Protein AF-A0A7C6P6G4-F1 (afdb_monomer_lite)

Secondary structure (DSSP, 8-state):
--HHHHIIIIIHHHHHHHHHHHGGGGTS-SSGGGTT-B-HHHHHHHHHHHHHHHHHHHHHHHHTT-TT--SHHHHHHHHHHH-GGGGGPPEEESS-TT-EE-TTTT-B--BTTB---B--HHHHHHHHHHHHTTSBP-SGGGTT-BGGGG-BHHHHHHHHHHHHHHHHHHHHHHHHHSTT---S--S--GGGS-SSEE-TT---------------

pLDDT: mean 89.69, std 15.74, range [29.52, 98.94]

Radius of gyration: 18.54 Å; chains: 1; bounding box: 42×35×65 Å

Structure (mmCIF, N/CA/C/O backbone):
data_AF-A0A7C6P6G4-F1
#
_entry.id   AF-A0A7C6P6G4-F1
#
loop_
_atom_site.group_PDB
_atom_site.id
_atom_site.type_symbol
_atom_site.label_atom_id
_atom_site.label_alt_id
_atom_site.label_comp_id
_atom_site.label_asym_id
_atom_site.label_entity_id
_atom_site.label_seq_id
_atom_site.pdbx_PDB_ins_code
_atom_site.Cartn_x
_atom_site.Cartn_y
_atom_site.Cartn_z
_atom_site.occupancy
_atom_site.B_iso_or_equiv
_atom_site.auth_seq_id
_atom_site.auth_comp_id
_atom_site.auth_asym_id
_atom_site.auth_atom_id
_atom_site.pdbx_PDB_model_num
ATOM 1 N N . MET A 1 1 ? -17.742 5.571 10.091 1.00 85.06 1 MET A N 1
ATOM 2 C CA . MET A 1 1 ? -18.019 4.403 9.219 1.00 85.06 1 MET A CA 1
ATOM 3 C C . MET A 1 1 ? -18.521 3.249 10.086 1.00 85.06 1 MET A C 1
ATOM 5 O O . MET A 1 1 ? -18.209 3.266 11.267 1.00 85.06 1 MET A O 1
ATOM 9 N N . ASN A 1 2 ? -19.310 2.303 9.566 1.00 86.62 2 ASN A N 1
ATOM 10 C CA . ASN A 1 2 ? -19.614 1.039 10.262 1.00 86.62 2 ASN A CA 1
ATOM 11 C C . ASN A 1 2 ? -18.951 -0.135 9.518 1.00 86.62 2 ASN A C 1
ATOM 13 O O . ASN A 1 2 ? -18.526 0.042 8.377 1.00 86.62 2 ASN A O 1
ATOM 17 N N . ILE A 1 3 ? -18.866 -1.305 10.154 1.00 88.12 3 ILE A N 1
ATOM 18 C CA . ILE A 1 3 ? -18.128 -2.465 9.624 1.00 88.12 3 ILE A CA 1
ATOM 19 C C . ILE A 1 3 ? -18.655 -2.911 8.255 1.00 88.12 3 ILE A C 1
ATOM 21 O O . ILE A 1 3 ? -17.871 -3.006 7.321 1.00 88.12 3 ILE A O 1
ATOM 25 N N . ASN A 1 4 ? -19.968 -3.086 8.092 1.00 87.44 4 ASN A N 1
ATOM 26 C CA . ASN A 1 4 ? -20.541 -3.546 6.819 1.00 87.44 4 ASN A CA 1
ATOM 27 C C . ASN A 1 4 ? -20.206 -2.600 5.654 1.00 87.44 4 ASN A C 1
ATOM 29 O O . ASN A 1 4 ? -19.902 -3.048 4.554 1.00 87.44 4 ASN A O 1
ATOM 33 N N . VAL A 1 5 ? -20.241 -1.283 5.895 1.00 89.50 5 VAL A N 1
ATOM 34 C CA . VAL A 1 5 ? -19.866 -0.278 4.888 1.00 89.50 5 VAL A CA 1
ATOM 35 C C . VAL A 1 5 ? -18.380 -0.377 4.550 1.00 89.50 5 VAL A C 1
ATOM 37 O O . VAL A 1 5 ? -18.029 -0.303 3.377 1.00 89.50 5 VAL A O 1
ATOM 40 N N . PHE A 1 6 ? -17.520 -0.572 5.552 1.00 92.25 6 PHE A N 1
ATOM 41 C CA . PHE A 1 6 ? -16.087 -0.761 5.333 1.00 92.25 6 PHE A CA 1
ATOM 42 C C . PHE A 1 6 ? -15.802 -2.008 4.484 1.00 92.25 6 PHE A C 1
ATOM 44 O O . PHE A 1 6 ? -15.074 -1.927 3.497 1.00 92.25 6 PHE A O 1
ATOM 51 N N . GLU A 1 7 ? -16.416 -3.142 4.827 1.00 90.19 7 GLU A N 1
ATOM 52 C CA . GLU A 1 7 ? -16.262 -4.391 4.077 1.00 90.19 7 GLU A CA 1
ATOM 53 C C . GLU A 1 7 ? -16.729 -4.236 2.621 1.00 90.19 7 GLU A C 1
ATOM 55 O O . GLU A 1 7 ? -16.029 -4.635 1.688 1.00 90.19 7 GLU A O 1
ATOM 60 N N . ASP A 1 8 ? -17.890 -3.612 2.411 1.00 90.19 8 ASP A N 1
ATOM 61 C CA . ASP A 1 8 ? -18.477 -3.447 1.083 1.00 90.19 8 ASP A CA 1
ATOM 62 C C . ASP A 1 8 ? -17.732 -2.443 0.194 1.00 90.19 8 ASP A C 1
ATOM 64 O O . ASP A 1 8 ? -17.716 -2.621 -1.025 1.00 90.19 8 ASP A O 1
ATOM 68 N N . GLN A 1 9 ? -17.157 -1.384 0.770 1.00 91.31 9 GLN A N 1
ATOM 69 C CA . GLN A 1 9 ? -16.546 -0.293 0.003 1.00 91.31 9 GLN A CA 1
ATOM 70 C C . GLN A 1 9 ? -15.035 -0.450 -0.167 1.00 91.31 9 GLN A C 1
ATOM 72 O O . GLN A 1 9 ? -14.541 -0.205 -1.265 1.00 91.31 9 GLN A O 1
ATOM 77 N N . HIS A 1 10 ? -14.324 -0.879 0.877 1.00 94.81 10 HIS A N 1
ATOM 78 C CA . HIS A 1 10 ? -12.862 -0.963 0.871 1.00 94.81 10 HIS A CA 1
ATOM 79 C C . HIS A 1 10 ? -12.394 -2.394 0.614 1.00 94.81 10 HIS A C 1
ATOM 81 O O . HIS A 1 10 ? -11.832 -2.667 -0.446 1.00 94.81 10 HIS A O 1
ATOM 87 N N . LEU A 1 11 ? -12.764 -3.356 1.472 1.00 94.81 11 LEU A N 1
ATOM 88 C CA . LEU A 1 11 ? -12.269 -4.736 1.338 1.00 94.81 11 LEU A CA 1
ATOM 89 C C . LEU A 1 11 ? -12.667 -5.390 0.007 1.00 94.81 11 LEU A C 1
ATOM 91 O O . LEU A 1 11 ? -11.856 -6.075 -0.612 1.00 94.81 11 LEU A O 1
ATOM 95 N N . LYS A 1 12 ? -13.894 -5.167 -0.490 1.00 95.81 12 LYS A N 1
ATOM 96 C CA . LYS A 1 12 ? -14.287 -5.665 -1.825 1.00 95.81 12 LYS A CA 1
ATOM 97 C C . LYS A 1 12 ? -13.416 -5.101 -2.941 1.00 95.81 12 LYS A C 1
ATOM 99 O O . LYS A 1 12 ? -13.102 -5.824 -3.889 1.00 95.81 12 LYS A O 1
ATOM 104 N N . TYR A 1 13 ? -13.054 -3.822 -2.863 1.00 98.19 13 TYR A N 1
ATOM 105 C CA . TYR A 1 13 ? -12.231 -3.205 -3.892 1.00 98.19 13 TYR A CA 1
ATOM 106 C C . TYR A 1 13 ? -10.766 -3.625 -3.765 1.00 98.19 13 TYR A C 1
ATOM 108 O O . TYR A 1 13 ? -10.145 -3.937 -4.782 1.00 98.19 13 TYR A O 1
ATOM 116 N N . PHE A 1 14 ? -10.250 -3.778 -2.542 1.00 98.50 14 PHE A N 1
ATOM 117 C CA . PHE A 1 14 ? -8.970 -4.433 -2.296 1.00 98.50 14 PHE A CA 1
ATOM 118 C C . PHE A 1 14 ? -8.912 -5.826 -2.933 1.00 98.50 14 PHE A C 1
ATOM 120 O O . PHE A 1 14 ? -7.988 -6.100 -3.692 1.00 98.50 14 PHE A O 1
ATOM 127 N N . LEU A 1 15 ? -9.918 -6.682 -2.720 1.00 98.12 15 LEU A N 1
ATOM 128 C CA . LEU A 1 15 ? -9.954 -8.029 -3.308 1.00 98.12 15 LEU A CA 1
ATOM 129 C C . LEU A 1 15 ? -10.017 -8.012 -4.839 1.00 98.12 15 LEU A C 1
ATOM 131 O O . LEU A 1 15 ? -9.442 -8.875 -5.505 1.00 98.12 15 LEU A O 1
ATOM 135 N N . TYR A 1 16 ? -10.687 -7.016 -5.420 1.00 98.31 16 TYR A N 1
ATOM 136 C CA . TYR A 1 16 ? -10.629 -6.789 -6.860 1.00 98.31 16 TYR A CA 1
ATOM 137 C C . TYR A 1 16 ? -9.205 -6.425 -7.313 1.00 98.31 16 TYR A C 1
ATOM 139 O O . TYR A 1 16 ? -8.696 -7.033 -8.254 1.00 98.31 16 TYR A O 1
ATOM 147 N N . LEU A 1 17 ? -8.538 -5.482 -6.640 1.00 98.75 17 LEU A N 1
ATOM 148 C CA . LEU A 1 17 ? -7.161 -5.087 -6.956 1.00 98.75 17 LEU A CA 1
ATOM 149 C C . LEU A 1 17 ? -6.175 -6.250 -6.771 1.00 98.75 17 LEU A C 1
ATOM 151 O O . LEU A 1 17 ? -5.311 -6.456 -7.621 1.00 98.75 17 LEU A O 1
ATOM 155 N N . GLU A 1 18 ? -6.336 -7.036 -5.707 1.00 98.56 18 GLU A N 1
ATOM 156 C CA . GLU A 1 18 ? -5.580 -8.258 -5.435 1.00 98.56 18 GLU A CA 1
ATOM 157 C C . GLU A 1 18 ? -5.707 -9.240 -6.599 1.00 98.56 18 GLU A C 1
ATOM 159 O O . GLU A 1 18 ? -4.697 -9.657 -7.167 1.00 98.56 18 GLU A O 1
ATOM 164 N N . LYS A 1 19 ? -6.938 -9.549 -7.020 1.00 98.31 19 LYS A N 1
ATOM 165 C CA . LYS A 1 19 ? -7.192 -10.426 -8.166 1.00 98.31 19 LYS A CA 1
ATOM 166 C C . LYS A 1 19 ? -6.522 -9.906 -9.441 1.00 98.31 19 LYS A C 1
ATOM 168 O O . LYS A 1 19 ? -5.932 -10.682 -10.195 1.00 98.31 19 LYS A O 1
ATOM 173 N N . GLU A 1 20 ? -6.586 -8.600 -9.686 1.00 98.56 20 GLU A N 1
ATOM 174 C CA . GLU A 1 20 ? -5.958 -7.986 -10.855 1.00 98.56 20 GLU A CA 1
ATOM 175 C C . GLU A 1 20 ? -4.420 -8.064 -10.799 1.00 98.56 20 GLU A C 1
ATOM 177 O O . GLU A 1 20 ? -3.793 -8.248 -11.845 1.00 98.56 20 GLU A O 1
ATOM 182 N N . VAL A 1 21 ? -3.802 -7.982 -9.615 1.00 98.31 21 VAL A N 1
ATOM 183 C CA . VAL A 1 21 ? -2.361 -8.235 -9.420 1.00 98.31 21 VAL A CA 1
ATOM 184 C C . VAL A 1 21 ? -2.034 -9.710 -9.649 1.00 98.31 21 VAL A C 1
ATOM 186 O O . VAL A 1 21 ? -1.129 -10.007 -10.428 1.00 98.31 21 VAL A O 1
ATOM 189 N N . MET A 1 22 ? -2.796 -10.629 -9.053 1.00 97.94 22 MET A N 1
ATOM 190 C CA . MET A 1 22 ? -2.591 -12.075 -9.204 1.00 97.94 22 MET A CA 1
ATOM 191 C C . MET A 1 22 ? -2.679 -12.519 -10.667 1.00 97.94 22 MET A C 1
ATOM 193 O O . MET A 1 22 ? -1.885 -13.345 -11.108 1.00 97.94 22 MET A O 1
ATOM 197 N N . SER A 1 23 ? -3.561 -11.905 -11.464 1.00 97.62 23 SER A N 1
ATOM 198 C CA . SER A 1 23 ? -3.659 -12.187 -12.906 1.00 97.62 23 SER A CA 1
ATOM 199 C C . SER A 1 23 ? -2.358 -11.926 -13.678 1.00 97.62 23 SER A C 1
ATOM 201 O O . SER A 1 23 ? -2.118 -12.520 -14.727 1.00 97.62 23 SER A O 1
ATOM 203 N N . THR A 1 24 ? -1.478 -11.055 -13.171 1.00 97.62 24 THR A N 1
ATOM 204 C CA . THR A 1 24 ? -0.189 -10.782 -13.819 1.00 97.62 24 THR A CA 1
ATOM 205 C C . THR A 1 24 ? 0.813 -11.920 -13.648 1.00 97.62 24 THR A C 1
ATOM 207 O O . THR A 1 24 ? 1.747 -12.024 -14.447 1.00 97.62 24 THR A O 1
ATOM 210 N N . PHE A 1 25 ? 0.618 -12.791 -12.652 1.00 96.44 25 PHE A N 1
ATOM 211 C CA . PHE A 1 25 ? 1.550 -13.873 -12.335 1.00 96.44 25 PHE A CA 1
ATOM 212 C C . PHE A 1 25 ? 1.602 -14.940 -13.434 1.00 96.44 25 PHE A C 1
ATOM 214 O O . PHE A 1 25 ? 2.631 -15.595 -13.586 1.00 96.44 25 PHE A O 1
ATOM 221 N N . GLU A 1 26 ? 0.557 -15.037 -14.266 1.00 94.00 26 GLU A N 1
ATOM 222 C CA . GLU A 1 26 ? 0.519 -15.897 -15.458 1.00 94.00 26 GLU A CA 1
ATOM 223 C C . GLU A 1 26 ? 1.602 -15.542 -16.492 1.00 94.00 26 GLU A C 1
ATOM 225 O O . GLU A 1 26 ? 2.105 -16.417 -17.193 1.00 94.00 26 GLU A O 1
ATOM 230 N N . TYR A 1 27 ? 1.980 -14.261 -16.583 1.00 94.25 27 TYR A N 1
ATOM 231 C CA . TYR A 1 27 ? 2.924 -13.749 -17.591 1.00 94.25 27 TYR A CA 1
ATOM 232 C C . TYR A 1 27 ? 4.210 -13.188 -16.976 1.00 94.25 27 TYR A C 1
ATOM 234 O O . TYR A 1 27 ? 5.204 -12.975 -17.668 1.00 94.25 27 TYR A O 1
ATOM 242 N N . SER A 1 28 ? 4.191 -12.922 -15.673 1.00 95.00 28 SER A N 1
ATOM 243 C CA . SER A 1 28 ? 5.315 -12.443 -14.883 1.00 95.00 28 SER A CA 1
ATOM 244 C C . SER A 1 28 ? 5.225 -13.085 -13.509 1.00 95.00 28 SER A C 1
ATOM 246 O O . SER A 1 28 ? 4.704 -12.471 -12.579 1.00 95.00 28 SER A O 1
ATOM 248 N N . THR A 1 29 ? 5.735 -14.310 -13.384 1.00 95.25 29 THR A N 1
ATOM 249 C CA . THR A 1 29 ? 5.718 -15.082 -12.135 1.00 95.25 29 THR A CA 1
ATOM 250 C C . THR A 1 29 ? 6.176 -14.234 -10.955 1.00 95.25 29 THR A C 1
ATOM 252 O O . THR A 1 29 ? 7.127 -13.455 -11.089 1.00 95.25 29 THR A O 1
ATOM 255 N N . LEU A 1 30 ? 5.499 -14.373 -9.817 1.00 96.06 30 LEU A N 1
ATOM 256 C CA . LEU A 1 30 ? 5.886 -13.710 -8.582 1.00 96.06 30 LEU A CA 1
ATOM 257 C C . LEU A 1 30 ? 7.191 -14.316 -8.048 1.00 96.06 30 LEU A C 1
ATOM 259 O O . LEU A 1 30 ? 7.195 -15.364 -7.402 1.00 96.06 30 LEU A O 1
ATOM 263 N N . ASP A 1 31 ? 8.309 -13.658 -8.342 1.00 94.56 31 ASP A N 1
ATOM 264 C CA . ASP A 1 31 ? 9.640 -14.176 -8.041 1.00 94.56 31 ASP A CA 1
ATOM 265 C C . ASP A 1 31 ? 10.658 -13.044 -7.879 1.00 94.56 31 ASP A C 1
ATOM 267 O O . ASP A 1 31 ? 10.567 -11.994 -8.520 1.00 94.56 31 ASP A O 1
ATOM 271 N N . ILE A 1 32 ? 11.683 -13.274 -7.056 1.00 92.75 32 ILE A N 1
ATOM 272 C CA . ILE A 1 32 ? 12.762 -12.308 -6.829 1.00 92.75 32 ILE A CA 1
ATOM 273 C C . ILE A 1 32 ? 13.478 -11.904 -8.129 1.00 92.75 32 ILE A C 1
ATOM 275 O O . ILE A 1 32 ? 13.901 -10.753 -8.268 1.00 92.75 32 ILE A O 1
ATOM 279 N N . MET A 1 33 ? 13.570 -12.811 -9.103 1.00 95.12 33 MET A N 1
ATOM 280 C CA . MET A 1 33 ? 14.165 -12.561 -10.417 1.00 95.12 33 MET A CA 1
ATOM 281 C C . MET A 1 33 ? 13.303 -11.632 -11.278 1.00 95.12 33 MET A C 1
ATOM 283 O O . MET A 1 33 ? 13.834 -10.892 -12.106 1.00 95.12 33 MET A O 1
ATOM 287 N N . ASN A 1 34 ? 11.989 -11.610 -11.042 1.00 95.81 34 ASN A N 1
ATOM 288 C CA . ASN A 1 34 ? 11.027 -10.771 -11.755 1.00 95.81 34 ASN A CA 1
ATOM 289 C C . ASN A 1 34 ? 10.677 -9.478 -11.009 1.00 95.81 34 ASN A C 1
ATOM 291 O O . ASN A 1 34 ? 9.898 -8.677 -11.525 1.00 95.81 34 ASN A O 1
ATOM 295 N N . LYS A 1 35 ? 11.284 -9.212 -9.845 1.00 95.25 35 LYS A N 1
ATOM 296 C CA . LYS A 1 35 ? 10.966 -8.049 -8.996 1.00 95.25 35 LYS A CA 1
ATOM 297 C C . LYS A 1 35 ? 10.996 -6.708 -9.747 1.00 95.25 35 LYS A C 1
ATOM 299 O O . LYS A 1 35 ? 10.192 -5.817 -9.490 1.00 95.25 35 LYS A O 1
ATOM 304 N N . ASN A 1 36 ? 11.904 -6.584 -10.719 1.00 96.31 36 ASN A N 1
ATOM 305 C CA . ASN A 1 36 ? 12.096 -5.381 -11.531 1.00 96.31 36 ASN A CA 1
ATOM 306 C C . ASN A 1 36 ? 11.326 -5.402 -12.863 1.00 96.31 36 ASN A C 1
ATOM 308 O O . ASN A 1 36 ? 11.442 -4.450 -13.636 1.00 96.31 36 ASN A O 1
ATOM 312 N N . ASN A 1 37 ? 10.556 -6.456 -13.150 1.00 96.75 37 ASN A N 1
ATOM 313 C CA . ASN A 1 37 ? 9.745 -6.528 -14.357 1.00 96.75 37 ASN A CA 1
ATOM 314 C C . ASN A 1 37 ? 8.645 -5.466 -14.296 1.00 96.75 37 ASN A C 1
ATOM 316 O O . ASN A 1 37 ? 7.865 -5.434 -13.344 1.00 96.75 37 ASN A O 1
ATOM 320 N N . PHE A 1 38 ? 8.595 -4.597 -15.301 1.00 97.12 38 PHE A N 1
ATOM 321 C CA . PHE A 1 38 ? 7.642 -3.498 -15.392 1.00 97.12 38 PHE A CA 1
ATOM 322 C C . PHE A 1 38 ? 6.677 -3.728 -16.548 1.00 97.12 38 PHE A C 1
ATOM 324 O O . PHE A 1 38 ? 6.995 -4.388 -17.535 1.00 97.12 38 PHE A O 1
ATOM 331 N N . SER A 1 39 ? 5.479 -3.163 -16.448 1.00 96.62 39 SER A N 1
ATOM 332 C CA . SER A 1 39 ? 4.489 -3.259 -17.516 1.00 96.62 39 SER A CA 1
ATOM 333 C C . SER A 1 39 ? 3.492 -2.111 -17.435 1.00 96.62 39 SER A C 1
ATOM 335 O O . SER A 1 39 ? 3.317 -1.486 -16.388 1.00 96.62 39 SER A O 1
ATOM 337 N N . PHE A 1 40 ? 2.775 -1.850 -18.529 1.00 96.94 40 PHE A N 1
ATOM 338 C CA . PHE A 1 40 ? 1.656 -0.907 -18.490 1.00 96.94 40 PHE A CA 1
ATOM 339 C C . PHE A 1 40 ? 0.555 -1.360 -17.522 1.00 96.94 40 PHE A C 1
ATOM 341 O O . PHE A 1 40 ? -0.067 -0.524 -16.870 1.00 96.94 40 PHE A O 1
ATOM 348 N N . LYS A 1 41 ? 0.362 -2.677 -17.362 1.00 98.00 41 LYS A N 1
ATOM 349 C CA . LYS A 1 41 ? -0.562 -3.232 -16.366 1.00 98.00 41 LYS A CA 1
ATOM 350 C C . LYS A 1 41 ? -0.132 -2.856 -14.946 1.00 98.00 41 LYS A C 1
ATOM 352 O O . LYS A 1 41 ? -0.974 -2.408 -14.177 1.00 98.00 41 LYS A O 1
ATOM 357 N N . TYR A 1 42 ? 1.159 -2.944 -14.626 1.00 98.50 42 TYR A N 1
ATOM 358 C CA . TYR A 1 42 ? 1.683 -2.524 -13.324 1.00 98.50 42 TYR A CA 1
ATOM 359 C C . TYR A 1 42 ? 1.571 -1.015 -13.085 1.00 98.50 42 TYR A C 1
ATOM 361 O O . TYR A 1 42 ? 1.326 -0.615 -11.952 1.00 98.50 42 TYR A O 1
ATOM 369 N N . ILE A 1 43 ? 1.672 -0.170 -14.119 1.00 98.38 43 ILE A N 1
ATOM 370 C CA . ILE A 1 43 ? 1.404 1.274 -13.973 1.00 98.38 43 ILE A CA 1
ATOM 371 C C . ILE A 1 43 ? -0.047 1.502 -13.540 1.00 98.38 43 ILE A C 1
ATOM 373 O O . ILE A 1 43 ? -0.287 2.228 -12.576 1.00 98.38 43 ILE A O 1
ATOM 377 N N . ASN A 1 44 ? -0.997 0.861 -14.226 1.00 98.31 44 ASN A N 1
ATOM 378 C CA . ASN A 1 44 ? -2.421 0.992 -13.917 1.00 98.31 44 ASN A CA 1
ATOM 379 C C . ASN A 1 44 ? -2.737 0.470 -12.509 1.00 98.31 44 ASN A C 1
ATOM 381 O O . ASN A 1 44 ? -3.428 1.142 -11.749 1.00 98.31 44 ASN A O 1
ATOM 385 N N . LEU A 1 45 ? -2.191 -0.697 -12.152 1.00 98.75 45 LEU A N 1
ATOM 386 C CA . LEU A 1 45 ? -2.348 -1.293 -10.825 1.00 98.75 45 LEU A CA 1
ATOM 387 C C . LEU A 1 45 ? -1.774 -0.391 -9.734 1.00 98.75 45 LEU A C 1
ATOM 389 O O . LEU A 1 45 ? -2.480 -0.079 -8.783 1.00 98.75 45 LEU A O 1
ATOM 393 N N . LEU A 1 46 ? -0.536 0.088 -9.888 1.00 98.81 46 LEU A N 1
ATOM 394 C CA . LEU A 1 46 ? 0.100 0.957 -8.897 1.00 98.81 46 LEU A CA 1
ATOM 395 C C . LEU A 1 46 ? -0.708 2.241 -8.676 1.00 98.81 46 LEU A C 1
ATOM 397 O O . LEU A 1 46 ? -0.913 2.650 -7.538 1.00 98.81 46 LEU A O 1
ATOM 401 N N . GLN A 1 47 ? -1.200 2.868 -9.749 1.00 98.56 47 GLN A N 1
ATOM 402 C CA . GLN A 1 47 ? -2.034 4.066 -9.634 1.00 98.56 47 GLN A CA 1
ATOM 403 C C . GLN A 1 47 ? -3.365 3.785 -8.930 1.00 98.56 47 GLN A C 1
ATOM 405 O O . GLN A 1 47 ? -3.767 4.578 -8.080 1.00 98.56 47 GLN A O 1
ATOM 410 N N . ALA A 1 48 ? -4.032 2.675 -9.256 1.00 98.81 48 ALA A N 1
ATOM 411 C CA . ALA A 1 48 ? -5.297 2.299 -8.630 1.00 98.81 48 ALA A CA 1
ATOM 412 C C . ALA A 1 48 ? -5.118 1.974 -7.138 1.00 98.81 48 ALA A C 1
ATOM 414 O O . ALA A 1 48 ? -5.838 2.523 -6.309 1.00 98.81 48 ALA A O 1
ATOM 415 N N . ILE A 1 49 ? -4.105 1.173 -6.796 1.00 98.94 49 ILE A N 1
ATOM 416 C CA . ILE A 1 49 ? -3.782 0.788 -5.416 1.00 98.94 49 ILE A CA 1
ATOM 417 C C . ILE A 1 49 ? -3.421 2.014 -4.575 1.00 98.94 49 ILE A C 1
ATOM 419 O O . ILE A 1 49 ? -3.952 2.180 -3.483 1.00 98.94 49 ILE A O 1
ATOM 423 N N . CYS A 1 50 ? -2.549 2.902 -5.066 1.00 98.75 50 CYS A N 1
ATOM 424 C CA . CYS A 1 50 ? -2.178 4.099 -4.306 1.00 98.75 50 CYS A CA 1
ATOM 425 C C . CYS A 1 50 ? -3.334 5.099 -4.177 1.00 98.75 50 CYS A C 1
ATOM 427 O O . CYS A 1 50 ? -3.405 5.805 -3.176 1.00 98.75 50 CYS A O 1
ATOM 429 N N . SER A 1 51 ? -4.238 5.158 -5.158 1.00 98.25 51 SER A N 1
ATOM 430 C CA . SER A 1 51 ? -5.444 5.984 -5.040 1.00 98.25 51 SER A CA 1
ATOM 431 C C . SER A 1 51 ? -6.386 5.429 -3.972 1.00 98.25 51 SER A C 1
ATOM 433 O O . SER A 1 51 ? -6.866 6.197 -3.146 1.00 98.25 51 SER A O 1
ATOM 435 N N . GLU A 1 52 ? -6.599 4.109 -3.932 1.00 98.69 52 GLU A N 1
ATOM 436 C CA . GLU A 1 52 ? -7.414 3.489 -2.880 1.00 98.69 52 GLU A CA 1
ATOM 437 C C . GLU A 1 52 ? -6.769 3.634 -1.503 1.00 98.69 52 GLU A C 1
ATOM 439 O O . GLU A 1 52 ? -7.438 3.997 -0.542 1.00 98.69 52 GLU A O 1
ATOM 444 N N . PHE A 1 53 ? -5.448 3.469 -1.413 1.00 98.81 53 PHE A N 1
ATOM 445 C CA . PHE A 1 53 ? -4.706 3.733 -0.185 1.00 98.81 53 PHE A CA 1
ATOM 446 C C . PHE A 1 53 ? -4.992 5.131 0.371 1.00 98.81 53 PHE A C 1
ATOM 448 O O . PHE A 1 53 ? -5.189 5.285 1.572 1.00 98.81 53 PHE A O 1
ATOM 455 N N . GLU A 1 54 ? -5.018 6.153 -0.487 1.00 98.50 54 GLU A N 1
ATOM 456 C CA . GLU A 1 54 ? -5.318 7.527 -0.078 1.00 98.50 54 GLU A CA 1
ATOM 457 C C . GLU A 1 54 ? -6.737 7.660 0.491 1.00 98.50 54 GLU A C 1
ATOM 459 O O . GLU A 1 54 ? -6.930 8.312 1.519 1.00 98.50 54 GLU A O 1
ATOM 464 N N . VAL A 1 55 ? -7.715 7.008 -0.146 1.00 98.19 55 VAL A N 1
ATOM 465 C CA . VAL A 1 55 ? -9.116 6.980 0.296 1.00 98.19 55 VAL A CA 1
ATOM 466 C C . VAL A 1 55 ? -9.242 6.287 1.657 1.00 98.19 55 VAL A C 1
ATOM 468 O O . VAL A 1 55 ? -9.812 6.868 2.584 1.00 98.19 55 VAL A O 1
ATOM 471 N N . VAL A 1 56 ? -8.666 5.089 1.806 1.00 98.50 56 VAL A N 1
ATOM 472 C CA . VAL A 1 56 ? -8.672 4.314 3.057 1.00 98.50 56 VAL A CA 1
ATOM 473 C C . VAL A 1 56 ? -7.956 5.075 4.171 1.00 98.50 56 VAL A C 1
ATOM 475 O O . VAL A 1 56 ? -8.484 5.186 5.275 1.00 98.50 56 VAL A O 1
ATOM 478 N N . ALA A 1 57 ? -6.780 5.647 3.896 1.00 98.50 57 ALA A N 1
ATOM 479 C CA . ALA A 1 57 ? -5.994 6.374 4.891 1.00 98.50 57 ALA A CA 1
ATOM 480 C C . ALA A 1 57 ? -6.742 7.598 5.423 1.00 98.50 57 ALA A C 1
ATOM 482 O O . ALA A 1 57 ? -6.730 7.849 6.629 1.00 98.50 57 ALA A O 1
ATOM 483 N N . LYS A 1 58 ? -7.432 8.329 4.541 1.00 98.31 58 LYS A N 1
ATOM 484 C CA . LYS A 1 58 ? -8.269 9.459 4.939 1.00 98.31 58 LYS A CA 1
ATOM 485 C C . LYS A 1 58 ? -9.426 9.016 5.837 1.00 98.31 58 LYS A C 1
ATOM 487 O O . LYS A 1 58 ? -9.576 9.550 6.933 1.00 98.31 58 LYS A O 1
ATOM 492 N N . ALA A 1 59 ? -10.196 8.013 5.412 1.00 97.75 59 ALA A N 1
ATOM 493 C CA . ALA A 1 59 ? -11.309 7.483 6.203 1.00 97.75 59 ALA A CA 1
ATOM 494 C C . ALA A 1 59 ? -10.844 6.917 7.558 1.00 97.75 59 ALA A C 1
ATOM 496 O O . ALA A 1 59 ? -11.541 7.044 8.568 1.00 97.75 59 ALA A O 1
ATOM 497 N N . TYR A 1 60 ? -9.645 6.335 7.603 1.00 98.06 60 TYR A N 1
ATOM 498 C CA . TYR A 1 60 ? -9.060 5.851 8.844 1.00 98.06 60 TYR A CA 1
ATOM 499 C C . TYR A 1 60 ? -8.658 7.004 9.775 1.00 98.06 60 TYR A C 1
ATOM 501 O O . TYR A 1 60 ? -8.974 6.969 10.962 1.00 98.06 60 TYR A O 1
ATOM 509 N N . CYS A 1 61 ? -8.049 8.073 9.255 1.00 98.38 61 CYS A N 1
ATOM 510 C CA . CYS A 1 61 ? -7.751 9.261 10.060 1.00 98.38 61 CYS A CA 1
ATOM 511 C C . CYS A 1 61 ? -9.029 9.907 10.620 1.00 98.38 61 CYS A C 1
ATOM 513 O O . CYS A 1 61 ? -9.052 10.298 11.784 1.00 98.38 61 CYS A O 1
ATOM 515 N N . GLU A 1 62 ? -10.125 9.931 9.853 1.00 97.25 62 GLU A N 1
ATOM 516 C CA . GLU A 1 62 ? -11.440 10.359 10.352 1.00 97.25 62 GLU A CA 1
ATOM 517 C C . GLU A 1 62 ? -11.926 9.484 11.526 1.00 97.25 62 GLU A C 1
ATOM 519 O O . GLU A 1 62 ? -12.393 10.016 12.534 1.00 97.25 62 GLU A O 1
ATOM 524 N N . LEU A 1 63 ? -11.763 8.152 11.457 1.00 96.19 63 LEU A N 1
ATOM 525 C CA . LEU A 1 63 ? -12.054 7.250 12.587 1.00 96.19 63 LEU A CA 1
ATOM 526 C C . LEU A 1 63 ? -11.172 7.553 13.813 1.00 96.19 63 LEU A C 1
ATOM 528 O O . LEU A 1 63 ? -11.601 7.368 14.958 1.00 96.19 63 LEU A O 1
ATOM 532 N N . LEU A 1 64 ? -9.933 7.988 13.594 1.00 96.88 64 LEU A N 1
ATOM 533 C CA . LEU A 1 64 ? -8.976 8.364 14.637 1.00 96.88 64 LEU A CA 1
ATOM 534 C C . LEU A 1 64 ? -9.152 9.813 15.136 1.00 96.88 64 LEU A C 1
ATOM 536 O O . LEU A 1 64 ? -8.354 10.271 15.943 1.00 96.88 64 LEU A O 1
ATOM 540 N N . ASN A 1 65 ? -10.245 10.488 14.754 1.00 97.25 65 ASN A N 1
ATOM 541 C CA . ASN A 1 65 ? -10.571 11.876 15.111 1.00 97.25 65 ASN A CA 1
ATOM 542 C C . ASN A 1 65 ? -9.602 12.930 14.545 1.00 97.25 65 ASN A C 1
ATOM 544 O O . ASN A 1 65 ? -9.489 14.020 15.099 1.00 97.25 65 ASN A O 1
ATOM 548 N N . GLU A 1 66 ? -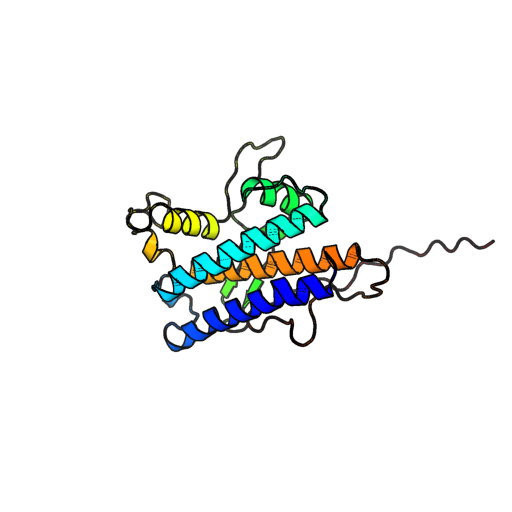8.956 12.638 13.418 1.00 97.75 66 GLU A N 1
ATOM 549 C CA . GLU A 1 66 ? -8.038 13.539 12.709 1.00 97.75 66 GLU A CA 1
ATOM 550 C C . GLU A 1 66 ? -8.507 13.760 11.250 1.00 97.75 66 GLU A C 1
ATOM 552 O O . GLU A 1 66 ? -7.818 13.379 10.298 1.00 97.75 66 GLU A O 1
ATOM 557 N N . PRO A 1 67 ? -9.701 14.352 11.031 1.00 96.31 67 PRO A N 1
ATOM 558 C CA . PRO A 1 67 ? -10.323 14.468 9.704 1.00 96.31 67 PRO A CA 1
ATOM 559 C C . PRO A 1 67 ? -9.595 15.426 8.744 1.00 96.31 67 PRO A C 1
ATOM 561 O O . PRO A 1 67 ? -9.815 15.371 7.535 1.00 96.31 67 PRO A O 1
ATOM 564 N N . ASP A 1 68 ? -8.725 16.295 9.265 1.00 96.81 68 ASP A N 1
ATOM 565 C CA . ASP A 1 68 ? -7.975 17.292 8.487 1.00 96.81 68 ASP A CA 1
ATOM 566 C C . ASP A 1 68 ? -6.658 16.741 7.902 1.00 96.81 68 ASP A C 1
ATOM 568 O O . ASP A 1 68 ? -5.878 17.466 7.263 1.00 96.81 68 ASP A O 1
ATOM 572 N N . ALA A 1 69 ? -6.370 15.453 8.119 1.00 97.06 69 ALA A N 1
ATOM 573 C CA . ALA A 1 69 ? -5.293 14.775 7.417 1.00 97.06 69 ALA A CA 1
ATOM 574 C C . ALA A 1 69 ? -5.633 14.687 5.915 1.00 97.06 69 ALA A C 1
ATOM 576 O O . ALA A 1 69 ? -6.693 14.207 5.527 1.00 97.06 69 ALA A O 1
ATOM 577 N N . ASP A 1 70 ? -4.731 15.173 5.060 1.00 96.69 70 ASP A N 1
ATOM 578 C CA . ASP A 1 70 ? -4.985 15.385 3.621 1.00 96.69 70 ASP A CA 1
ATOM 579 C C . ASP A 1 70 ? -3.793 15.005 2.726 1.00 96.69 70 ASP A C 1
ATOM 581 O O . ASP A 1 70 ? -3.736 15.345 1.546 1.00 96.69 70 ASP A O 1
ATOM 585 N N . SER A 1 71 ? -2.779 14.365 3.301 1.00 96.94 71 SER A N 1
ATOM 586 C CA . SER A 1 71 ? -1.533 14.049 2.612 1.00 96.94 71 SER A CA 1
ATOM 587 C C . SER A 1 71 ? -0.853 12.863 3.265 1.00 96.94 71 SER A C 1
ATOM 589 O O . SER A 1 71 ? -0.980 12.654 4.471 1.00 96.94 71 SER A O 1
ATOM 591 N N . ILE A 1 72 ? -0.049 12.129 2.490 1.00 97.19 72 ILE A N 1
ATOM 592 C CA . ILE A 1 72 ? 0.666 10.939 2.972 1.00 97.19 72 ILE A CA 1
ATOM 593 C C . ILE A 1 72 ? 1.457 11.203 4.259 1.00 97.19 72 ILE A C 1
ATOM 595 O O . ILE A 1 72 ? 1.499 10.367 5.146 1.00 97.19 72 ILE A O 1
ATOM 599 N N . LEU A 1 73 ? 2.047 12.384 4.432 1.00 96.25 73 LEU A N 1
ATOM 600 C CA . LEU A 1 73 ? 2.799 12.684 5.649 1.00 96.25 73 LEU A CA 1
ATOM 601 C C . LEU A 1 73 ? 1.887 12.940 6.854 1.00 96.25 73 LEU A C 1
ATOM 603 O O . LEU A 1 73 ? 2.233 12.534 7.961 1.00 96.25 73 LEU A O 1
ATOM 607 N N . LYS A 1 74 ? 0.724 13.574 6.657 1.00 97.12 74 LYS A N 1
ATOM 608 C CA . LYS A 1 74 ? -0.271 13.746 7.726 1.00 97.12 74 LYS A CA 1
ATOM 609 C C . LYS A 1 74 ? -0.930 12.417 8.088 1.00 97.12 74 LYS A C 1
ATOM 611 O O . LYS A 1 74 ? -0.975 12.101 9.269 1.00 97.12 74 LYS A O 1
ATOM 616 N N . TYR A 1 75 ? -1.325 11.610 7.100 1.00 98.31 75 TYR A N 1
ATOM 617 C CA . TYR A 1 75 ? -1.846 10.260 7.338 1.00 98.31 75 TYR A CA 1
ATOM 618 C C . TYR A 1 75 ? -0.853 9.427 8.150 1.00 98.31 75 TYR A C 1
ATOM 620 O O . TYR A 1 75 ? -1.217 8.836 9.161 1.00 98.31 75 TYR A O 1
ATOM 628 N N . GLY A 1 76 ? 0.428 9.456 7.766 1.00 97.38 76 GLY A N 1
ATOM 629 C CA . GLY A 1 76 ? 1.485 8.762 8.494 1.00 97.38 76 GLY A CA 1
ATOM 630 C C . GLY A 1 76 ? 1.607 9.223 9.940 1.00 97.38 76 GLY A C 1
ATOM 631 O O . GLY A 1 76 ? 1.732 8.386 10.823 1.00 97.38 76 GLY A O 1
ATOM 632 N N . LYS A 1 77 ? 1.543 10.536 10.207 1.00 96.69 77 LYS A N 1
ATOM 633 C CA . LYS A 1 77 ? 1.614 11.077 11.578 1.00 96.69 77 LYS A CA 1
ATOM 634 C C . LYS A 1 77 ? 0.504 10.529 12.471 1.00 96.69 77 LYS A C 1
ATOM 636 O O . LYS A 1 77 ? 0.786 10.170 13.607 1.00 96.69 77 LYS A O 1
ATOM 641 N N . VAL A 1 78 ? -0.718 10.454 11.947 1.00 98.06 78 VAL A N 1
ATOM 642 C CA . VAL A 1 78 ? -1.879 9.932 12.677 1.00 98.06 78 VAL A CA 1
ATOM 643 C C . VAL A 1 78 ? -1.747 8.421 12.877 1.00 98.06 78 VAL A C 1
ATOM 645 O O . VAL A 1 78 ? -1.732 7.943 14.006 1.00 98.06 78 VAL A O 1
ATOM 648 N N . ILE A 1 79 ? -1.578 7.667 11.788 1.00 98.06 79 ILE A N 1
ATOM 649 C CA . ILE A 1 79 ? -1.628 6.198 11.808 1.00 98.06 79 ILE A CA 1
ATOM 650 C C . ILE A 1 79 ? -0.423 5.595 12.539 1.00 98.06 79 ILE A C 1
ATOM 652 O O . ILE A 1 79 ? -0.596 4.687 13.341 1.00 98.06 79 ILE A O 1
ATOM 656 N N . ILE A 1 80 ? 0.795 6.097 12.304 1.00 96.75 80 ILE A N 1
ATOM 657 C CA . ILE A 1 80 ? 1.999 5.627 13.016 1.00 96.75 80 ILE A CA 1
ATOM 658 C C . ILE A 1 80 ? 1.992 6.134 14.466 1.00 96.75 80 ILE A C 1
ATOM 660 O O . ILE A 1 80 ? 2.572 5.493 15.335 1.00 96.75 80 ILE A O 1
ATOM 664 N N . GLY A 1 81 ? 1.344 7.270 14.746 1.00 95.06 81 GLY A N 1
ATOM 665 C CA . GLY A 1 81 ? 1.129 7.737 16.115 1.00 95.06 81 GLY A CA 1
ATOM 666 C C . GLY A 1 81 ? 0.264 6.771 16.928 1.00 95.06 81 GLY A C 1
ATOM 667 O O . GLY A 1 81 ? 0.606 6.478 18.072 1.00 95.06 81 GLY A O 1
ATOM 668 N N . GLU A 1 82 ? -0.805 6.252 16.320 1.00 96.50 82 GLU A N 1
ATOM 669 C CA . GLU A 1 82 ? -1.705 5.265 16.933 1.00 96.50 82 GLU A CA 1
ATOM 670 C C . GLU A 1 82 ? -1.089 3.854 16.975 1.00 96.50 82 GLU A C 1
ATOM 672 O O . GLU A 1 82 ? -1.119 3.197 18.013 1.00 96.50 82 GLU A O 1
ATOM 677 N N . HIS A 1 83 ? -0.474 3.405 15.873 1.00 95.94 83 HIS A N 1
ATOM 678 C CA . HIS A 1 83 ? 0.128 2.070 15.732 1.00 95.94 83 HIS A CA 1
ATOM 679 C C . HIS A 1 83 ? 1.592 2.155 15.279 1.00 95.94 83 HIS A C 1
ATOM 681 O O . HIS A 1 83 ? 1.897 1.887 14.111 1.00 95.94 83 HIS A O 1
ATOM 687 N N . PRO A 1 84 ? 2.543 2.507 16.167 1.00 94.44 84 PRO A N 1
ATOM 688 C CA . PRO A 1 84 ? 3.951 2.677 15.796 1.00 94.44 84 PRO A CA 1
ATOM 689 C C . PRO A 1 84 ? 4.571 1.439 15.141 1.00 94.44 84 PRO A C 1
ATOM 691 O O . PRO A 1 84 ? 5.431 1.539 14.259 1.00 94.44 84 PRO A O 1
ATOM 694 N N . GLU A 1 85 ? 4.121 0.253 15.549 1.00 94.50 85 GLU A N 1
ATOM 695 C CA . GLU A 1 85 ? 4.639 -1.018 15.071 1.00 94.50 85 GLU A CA 1
ATOM 696 C C . GLU A 1 85 ? 4.293 -1.303 13.605 1.00 94.50 85 GLU A C 1
ATOM 698 O O . GLU A 1 85 ? 4.971 -2.138 13.003 1.00 94.50 85 GLU A O 1
ATOM 703 N N . ILE A 1 86 ? 3.312 -0.601 13.011 1.00 95.94 86 ILE A N 1
ATOM 704 C CA . ILE A 1 86 ? 2.881 -0.781 11.612 1.00 95.94 86 ILE A CA 1
ATOM 705 C C . ILE A 1 86 ? 4.052 -0.658 10.625 1.00 95.94 86 ILE A C 1
ATOM 707 O O . ILE A 1 86 ? 4.102 -1.358 9.616 1.00 95.94 86 ILE A O 1
ATOM 711 N N . THR A 1 87 ? 5.047 0.172 10.956 1.00 96.62 87 THR A N 1
ATOM 712 C CA . THR A 1 87 ? 6.269 0.383 10.159 1.00 96.62 87 THR A CA 1
ATOM 713 C C . THR A 1 87 ? 7.182 -0.843 10.110 1.00 96.62 87 THR A C 1
ATOM 715 O O . THR A 1 87 ? 7.994 -0.975 9.202 1.00 96.62 87 THR A O 1
ATOM 718 N N . THR A 1 88 ? 7.024 -1.776 11.047 1.00 95.88 88 THR A N 1
ATOM 719 C CA . THR A 1 88 ? 7.844 -2.992 11.174 1.00 95.88 88 THR A CA 1
ATOM 720 C C . THR A 1 88 ? 7.060 -4.276 10.905 1.00 95.88 88 THR A C 1
ATOM 722 O O . THR A 1 88 ? 7.596 -5.374 11.063 1.00 95.88 88 THR A O 1
ATOM 725 N N . LYS A 1 89 ? 5.779 -4.172 10.526 1.00 95.62 89 LYS A N 1
ATOM 726 C CA . LYS A 1 89 ? 4.925 -5.341 10.309 1.00 95.62 89 LYS A CA 1
ATOM 727 C C . LYS A 1 89 ? 5.235 -6.026 8.984 1.00 95.62 89 LYS A C 1
ATOM 729 O O . LYS A 1 89 ? 5.177 -5.418 7.918 1.00 95.62 89 LYS A O 1
ATOM 734 N N . ASN A 1 90 ? 5.489 -7.327 9.087 1.00 95.00 90 ASN A N 1
ATOM 735 C CA . ASN A 1 90 ? 5.633 -8.217 7.947 1.00 95.00 90 ASN A CA 1
ATOM 736 C C . ASN A 1 90 ? 4.254 -8.607 7.414 1.00 95.00 90 ASN A C 1
ATOM 738 O O . ASN A 1 90 ? 3.425 -9.138 8.154 1.00 95.00 90 ASN A O 1
ATOM 742 N N . VAL A 1 91 ? 4.064 -8.415 6.117 1.00 95.62 91 VAL A N 1
ATOM 743 C CA . VAL A 1 91 ? 2.972 -8.987 5.337 1.00 95.62 91 VAL A CA 1
ATOM 744 C C . VAL A 1 91 ? 3.541 -10.185 4.588 1.00 95.62 91 VAL A C 1
ATOM 746 O O . VAL A 1 91 ? 4.477 -10.046 3.791 1.00 95.62 91 VAL A O 1
ATOM 749 N N . ARG A 1 92 ? 3.028 -11.379 4.887 1.00 93.94 92 ARG A N 1
ATOM 750 C CA . ARG A 1 92 ? 3.474 -12.613 4.238 1.00 93.94 92 ARG A CA 1
ATOM 751 C C . ARG A 1 92 ? 2.634 -12.856 2.992 1.00 93.94 92 ARG A C 1
ATOM 753 O O . ARG A 1 92 ? 1.427 -12.658 3.013 1.00 93.94 92 ARG A O 1
ATOM 760 N N . CYS A 1 93 ? 3.295 -13.294 1.925 1.00 94.00 93 CYS A N 1
ATOM 761 C CA . CYS A 1 93 ? 2.662 -13.692 0.675 1.00 94.00 93 CYS A CA 1
ATOM 762 C C . CYS A 1 93 ? 2.538 -15.219 0.598 1.00 94.00 93 CYS A C 1
ATOM 764 O O . CYS A 1 93 ? 3.537 -15.923 0.767 1.00 94.00 93 CYS A O 1
ATOM 766 N N . TYR A 1 94 ? 1.338 -15.738 0.332 1.00 89.81 94 TYR A N 1
ATOM 767 C CA . TYR A 1 94 ? 1.113 -17.183 0.192 1.00 89.81 94 TYR A CA 1
ATOM 768 C C . TYR A 1 94 ? 1.646 -17.749 -1.123 1.00 89.81 94 TYR A C 1
ATOM 770 O O . TYR A 1 94 ? 2.165 -18.863 -1.138 1.00 89.81 94 TYR A O 1
ATOM 778 N N . GLU A 1 95 ? 1.564 -16.972 -2.203 1.00 89.19 95 GLU A N 1
ATOM 779 C CA . GLU A 1 95 ? 1.987 -17.399 -3.542 1.00 89.19 95 GLU A CA 1
ATOM 780 C C . GLU A 1 95 ? 3.502 -17.653 -3.613 1.00 89.19 95 GLU A C 1
ATOM 782 O O . GLU A 1 95 ? 3.977 -18.505 -4.360 1.00 89.19 95 GLU A O 1
ATOM 787 N N . ASN A 1 96 ? 4.282 -16.940 -2.794 1.00 88.62 96 ASN A N 1
ATOM 788 C CA . ASN A 1 96 ? 5.711 -17.178 -2.646 1.00 88.62 96 ASN A CA 1
ATOM 789 C C . ASN A 1 96 ? 6.158 -16.835 -1.222 1.00 88.62 96 ASN A C 1
ATOM 791 O O . ASN A 1 96 ? 6.479 -15.686 -0.916 1.00 88.62 96 ASN A O 1
ATOM 795 N N . SER A 1 97 ? 6.227 -17.849 -0.357 1.00 83.88 97 SER A N 1
ATOM 796 C CA . SER A 1 97 ? 6.559 -17.686 1.065 1.00 83.88 97 SER A CA 1
ATOM 797 C C . SER A 1 97 ? 7.971 -17.152 1.334 1.00 83.88 97 SER A C 1
ATOM 799 O O . SER A 1 97 ? 8.274 -16.788 2.469 1.00 83.88 97 SER A O 1
ATOM 801 N N . ASN A 1 98 ? 8.845 -17.121 0.320 1.00 86.88 98 ASN A N 1
ATOM 802 C CA . ASN A 1 98 ? 10.179 -16.526 0.425 1.00 86.88 98 ASN A CA 1
ATOM 803 C C . ASN A 1 98 ? 10.153 -14.999 0.260 1.00 86.88 98 ASN A C 1
ATOM 805 O O . ASN A 1 98 ? 11.144 -14.335 0.563 1.00 86.88 98 ASN A O 1
ATOM 809 N N . LEU A 1 99 ? 9.042 -14.438 -0.226 1.00 89.38 99 LEU A N 1
ATOM 810 C CA . LEU A 1 99 ? 8.844 -13.002 -0.359 1.00 89.38 99 LEU A CA 1
ATOM 811 C C . LEU A 1 99 ? 8.083 -12.482 0.863 1.00 89.38 99 LEU A C 1
ATOM 813 O O . LEU A 1 99 ? 6.932 -12.841 1.113 1.00 89.38 99 LEU A O 1
ATOM 817 N N . ILE A 1 100 ? 8.752 -11.622 1.629 1.00 89.31 100 ILE A N 1
ATOM 818 C CA . ILE A 1 100 ? 8.189 -10.938 2.793 1.00 89.31 100 ILE A CA 1
ATOM 819 C C . ILE A 1 100 ? 8.185 -9.445 2.491 1.00 89.31 100 ILE A C 1
ATOM 821 O O . ILE A 1 100 ? 9.217 -8.886 2.117 1.00 89.31 100 ILE A O 1
ATOM 825 N N . TYR A 1 101 ? 7.033 -8.805 2.679 1.00 96.44 101 TYR A N 1
ATOM 826 C CA . TYR A 1 101 ? 6.865 -7.377 2.444 1.00 96.44 101 TYR A CA 1
ATOM 827 C C . TYR A 1 101 ? 6.769 -6.630 3.772 1.00 96.44 101 TYR A C 1
ATOM 829 O O . TYR A 1 101 ? 6.007 -7.020 4.654 1.00 96.44 101 TYR A O 1
ATOM 837 N N . VAL A 1 102 ? 7.518 -5.535 3.903 1.00 97.19 102 VAL A N 1
ATOM 838 C CA . VAL A 1 102 ? 7.436 -4.607 5.044 1.00 97.19 102 VAL A CA 1
ATOM 839 C C . VAL A 1 102 ? 7.084 -3.231 4.482 1.00 97.19 102 VAL A C 1
ATOM 841 O O . VAL A 1 102 ? 7.948 -2.363 4.332 1.00 97.19 102 VAL A O 1
ATOM 844 N N . PRO A 1 103 ? 5.820 -3.035 4.069 1.00 97.81 103 PRO A N 1
ATOM 845 C CA . PRO A 1 103 ? 5.450 -1.988 3.115 1.00 97.81 103 PRO A CA 1
ATOM 846 C C . PRO A 1 103 ? 5.688 -0.564 3.636 1.00 97.81 103 PRO A C 1
ATOM 848 O O . PRO A 1 103 ? 5.794 0.37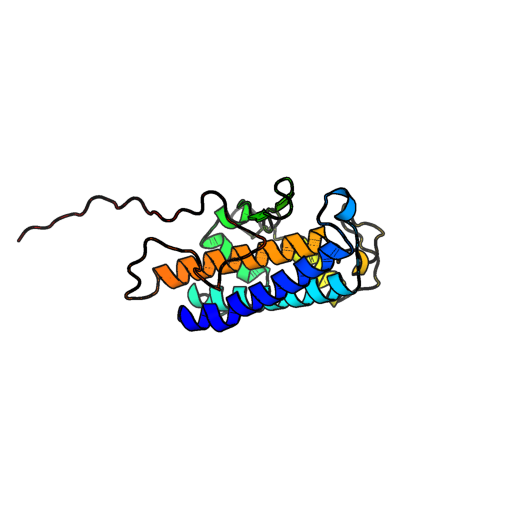6 2.845 1.00 97.81 103 PRO A O 1
ATOM 851 N N . PHE A 1 104 ? 5.799 -0.393 4.955 1.00 98.06 104 PHE A N 1
ATOM 852 C CA . PHE A 1 104 ? 5.982 0.897 5.616 1.00 98.06 104 PHE A CA 1
ATOM 853 C C . PHE A 1 104 ? 7.338 1.062 6.318 1.00 98.06 104 PHE A C 1
ATOM 855 O O . PHE A 1 104 ? 7.519 2.056 7.015 1.00 98.06 104 PHE A O 1
ATOM 862 N N . GLN A 1 105 ? 8.307 0.160 6.111 1.00 96.81 105 GLN A N 1
ATOM 863 C CA . GLN A 1 105 ? 9.635 0.230 6.760 1.00 96.81 105 GLN A CA 1
ATOM 864 C C . GLN A 1 105 ? 10.373 1.557 6.526 1.00 96.81 105 GLN A C 1
ATOM 866 O O . GLN A 1 105 ? 11.180 1.993 7.340 1.00 96.81 105 GLN A O 1
ATOM 871 N N . ASP A 1 106 ? 10.099 2.191 5.385 1.00 94.75 106 ASP A N 1
ATOM 872 C CA . ASP A 1 106 ? 10.720 3.435 4.943 1.00 94.75 106 ASP A CA 1
ATOM 873 C C . ASP A 1 106 ? 9.895 4.681 5.302 1.00 94.75 106 ASP A C 1
ATOM 875 O O . ASP A 1 106 ? 10.298 5.794 4.950 1.00 94.75 106 ASP A O 1
ATOM 879 N N . TRP A 1 107 ? 8.734 4.512 5.948 1.00 96.69 107 TRP A N 1
ATOM 880 C CA . TRP A 1 107 ? 7.847 5.617 6.293 1.00 96.69 107 TRP A CA 1
ATOM 881 C C . TRP A 1 107 ? 8.344 6.311 7.559 1.00 96.69 107 TRP A C 1
ATOM 883 O O . TRP A 1 107 ? 8.183 5.821 8.674 1.00 96.69 107 TRP A O 1
ATOM 893 N N . VAL A 1 108 ? 8.958 7.476 7.377 1.00 94.44 108 VAL A N 1
ATOM 894 C CA . VAL A 1 108 ? 9.486 8.296 8.466 1.00 94.44 108 VAL A CA 1
ATOM 895 C C . VAL A 1 108 ? 8.556 9.479 8.685 1.00 94.44 108 VAL A C 1
ATOM 897 O O . VAL A 1 108 ? 8.278 10.238 7.753 1.00 94.44 108 VAL A O 1
ATOM 900 N N . ILE A 1 109 ? 8.109 9.657 9.926 1.00 92.81 109 ILE A N 1
ATOM 901 C CA . ILE A 1 109 ? 7.372 10.842 10.367 1.00 92.81 109 ILE A CA 1
ATOM 902 C C . ILE A 1 109 ? 8.220 11.668 11.345 1.00 92.81 109 ILE A C 1
ATOM 904 O O . ILE A 1 109 ? 8.996 11.093 12.115 1.00 92.81 109 ILE A O 1
ATOM 908 N N . PRO A 1 110 ? 8.076 13.004 11.352 1.00 87.88 110 PRO A N 1
ATOM 909 C CA . PRO A 1 110 ? 8.769 13.856 12.307 1.00 87.88 110 PRO A CA 1
ATOM 910 C C . PRO A 1 110 ? 8.407 13.516 13.756 1.00 87.88 110 PRO A C 1
ATOM 912 O O . PRO A 1 110 ? 7.240 13.313 14.082 1.00 87.88 110 PRO A O 1
ATOM 915 N N . THR A 1 111 ? 9.402 13.548 14.638 1.00 83.94 111 THR A N 1
ATOM 916 C CA . THR A 1 111 ? 9.259 13.436 16.097 1.00 83.94 111 THR A CA 1
ATOM 917 C C . THR A 1 111 ? 9.925 14.628 16.789 1.00 83.94 111 THR A C 1
ATOM 919 O O . THR A 1 111 ? 10.615 15.426 16.152 1.00 83.94 111 THR A O 1
ATOM 922 N N . ALA A 1 112 ? 9.765 14.755 18.111 1.00 80.31 112 ALA A N 1
ATOM 923 C CA . ALA A 1 112 ? 10.353 15.857 18.884 1.00 80.31 112 ALA A CA 1
ATOM 924 C C . ALA A 1 112 ? 11.885 15.994 18.710 1.00 80.31 112 ALA A C 1
ATOM 926 O O . ALA A 1 112 ? 12.412 17.101 18.807 1.00 80.31 112 ALA A O 1
ATOM 927 N N . GLY A 1 113 ? 12.594 14.894 18.418 1.00 83.38 113 GLY A N 1
ATOM 928 C CA . GLY A 1 113 ? 14.050 14.869 18.222 1.00 83.38 113 GLY A CA 1
ATOM 929 C C . GLY A 1 113 ? 14.518 14.734 16.769 1.00 83.38 113 GLY A C 1
ATOM 930 O O . GLY A 1 113 ? 15.711 14.867 16.509 1.00 83.38 113 GLY A O 1
ATOM 931 N N . ASN A 1 114 ? 13.618 14.476 15.815 1.00 83.75 114 ASN A N 1
ATOM 932 C CA . ASN A 1 114 ? 13.971 14.263 14.412 1.00 83.75 114 ASN A CA 1
ATOM 933 C C . ASN A 1 114 ? 12.938 14.921 13.492 1.00 83.75 114 ASN A C 1
ATOM 935 O O . ASN A 1 114 ? 11.778 14.528 13.473 1.00 83.75 114 ASN A O 1
ATOM 939 N N . LYS A 1 115 ? 13.371 15.903 12.697 1.00 88.62 115 LYS A N 1
ATOM 940 C CA . LYS A 1 115 ? 12.506 16.612 11.739 1.00 88.62 115 LYS A CA 1
ATOM 941 C C . LYS A 1 115 ? 12.417 15.934 10.369 1.00 88.62 115 LYS A C 1
ATOM 943 O O . LYS A 1 115 ? 11.766 16.472 9.482 1.00 88.62 115 LYS A O 1
ATOM 948 N N . SER A 1 116 ? 13.106 14.812 10.171 1.00 90.12 116 SER A N 1
ATOM 949 C CA . SER A 1 116 ? 13.062 14.070 8.915 1.00 90.12 116 SER A CA 1
ATOM 950 C C . SER A 1 116 ? 11.664 13.507 8.675 1.00 90.12 116 SER A C 1
ATOM 952 O O . SER A 1 116 ? 11.009 13.017 9.592 1.00 90.12 116 SER A O 1
ATOM 954 N N . GLU A 1 117 ? 11.231 13.571 7.423 1.00 93.00 117 GLU A N 1
ATOM 955 C CA . GLU A 1 117 ? 9.999 12.963 6.953 1.00 93.00 117 GLU A CA 1
ATOM 956 C C . GLU A 1 117 ? 10.239 12.312 5.597 1.00 93.00 117 GLU A C 1
ATOM 958 O O . GLU A 1 117 ? 10.965 12.840 4.750 1.00 93.00 117 GLU A O 1
ATOM 963 N N . LYS A 1 118 ? 9.660 11.130 5.409 1.00 94.75 118 LYS A N 1
ATOM 964 C CA . LYS A 1 118 ? 9.817 10.336 4.195 1.00 94.75 118 LYS A CA 1
ATOM 965 C C . LYS A 1 118 ? 8.571 9.470 4.012 1.00 94.75 118 LYS A C 1
ATOM 967 O O . LYS A 1 118 ? 8.292 8.646 4.878 1.00 94.75 118 LYS A O 1
ATOM 972 N N . PRO A 1 119 ? 7.810 9.628 2.918 1.00 96.44 119 PRO A N 1
ATOM 973 C CA . PRO A 1 119 ? 6.731 8.704 2.581 1.00 96.44 119 PRO A CA 1
ATOM 974 C C . PRO A 1 119 ? 7.263 7.291 2.290 1.00 96.44 119 PRO A C 1
ATOM 976 O O . PRO A 1 119 ? 8.450 7.136 1.983 1.00 96.44 119 PRO A O 1
ATOM 979 N N . PRO A 1 120 ? 6.394 6.267 2.260 1.00 97.12 120 PRO A N 1
ATOM 980 C CA . PRO A 1 120 ? 6.779 4.948 1.781 1.00 97.12 120 PRO A CA 1
ATOM 981 C C . PRO A 1 120 ? 7.412 5.008 0.384 1.00 97.12 120 PRO A C 1
ATOM 983 O O . PRO A 1 120 ? 7.060 5.836 -0.468 1.00 97.12 120 PRO A O 1
ATOM 986 N N . LYS A 1 121 ? 8.356 4.102 0.126 1.00 96.25 121 LYS A N 1
ATOM 987 C CA . LYS A 1 121 ? 9.111 4.060 -1.133 1.00 96.25 121 LYS A CA 1
ATOM 988 C C . LYS A 1 121 ? 8.196 3.907 -2.354 1.00 96.25 121 LYS A C 1
ATOM 990 O O . LYS A 1 121 ? 8.320 4.669 -3.314 1.00 96.25 121 LYS A O 1
ATOM 995 N N . TRP A 1 122 ? 7.240 2.982 -2.292 1.00 97.62 122 TRP A N 1
ATOM 996 C CA . TRP A 1 122 ? 6.266 2.740 -3.361 1.00 97.62 122 TRP A CA 1
ATOM 997 C C . TRP A 1 122 ? 5.360 3.960 -3.611 1.00 97.62 122 TRP A C 1
ATOM 999 O O . TRP A 1 122 ? 5.077 4.276 -4.765 1.00 97.62 122 TRP A O 1
ATOM 1009 N N . TRP A 1 123 ? 5.002 4.726 -2.572 1.00 98.25 123 TRP A N 1
ATOM 1010 C CA . TRP A 1 123 ? 4.239 5.975 -2.711 1.00 98.25 123 TRP A CA 1
ATOM 1011 C C . TRP A 1 123 ? 5.048 7.057 -3.437 1.00 98.25 123 TRP A C 1
ATOM 1013 O O . TRP A 1 123 ? 4.552 7.746 -4.329 1.00 98.25 123 TRP A O 1
ATOM 1023 N N . THR A 1 124 ? 6.333 7.183 -3.093 1.00 96.75 124 THR A N 1
ATOM 1024 C CA . THR A 1 124 ? 7.252 8.112 -3.769 1.00 96.75 124 THR A CA 1
ATOM 1025 C C . THR A 1 124 ? 7.352 7.792 -5.263 1.00 96.75 124 THR A C 1
ATOM 1027 O O . THR A 1 124 ? 7.337 8.695 -6.101 1.00 96.75 124 THR A O 1
ATOM 1030 N N . ILE A 1 125 ? 7.402 6.506 -5.611 1.00 96.75 125 ILE A N 1
ATOM 1031 C CA . ILE A 1 125 ? 7.442 6.033 -6.999 1.00 96.75 125 ILE A CA 1
ATOM 1032 C C . ILE A 1 125 ? 6.128 6.323 -7.723 1.00 96.75 125 ILE A C 1
ATOM 1034 O O . ILE A 1 125 ? 6.159 6.887 -8.817 1.00 96.75 125 ILE A O 1
ATOM 1038 N N . TYR A 1 126 ? 4.988 6.017 -7.102 1.00 97.69 126 TYR A N 1
ATOM 1039 C CA . TYR A 1 126 ? 3.668 6.379 -7.617 1.00 97.69 126 TYR A CA 1
ATOM 1040 C C . TYR A 1 126 ? 3.586 7.875 -7.956 1.00 97.69 126 TYR A C 1
ATOM 1042 O O . TYR A 1 126 ? 3.250 8.229 -9.089 1.00 97.69 126 TYR A O 1
ATOM 1050 N N . ASN A 1 127 ? 3.990 8.755 -7.036 1.00 97.38 127 ASN A N 1
ATOM 1051 C CA . ASN A 1 127 ? 3.988 10.201 -7.267 1.00 97.38 127 ASN A CA 1
ATOM 1052 C C . ASN A 1 127 ? 4.890 10.608 -8.440 1.00 97.38 127 ASN A C 1
ATOM 1054 O O . ASN A 1 127 ? 4.499 11.424 -9.279 1.00 97.38 127 ASN A O 1
ATOM 1058 N N . LYS A 1 128 ? 6.083 10.016 -8.558 1.00 96.94 128 LYS A N 1
ATOM 1059 C CA . LYS A 1 128 ? 6.973 10.270 -9.699 1.00 96.94 128 LYS A CA 1
ATOM 1060 C C . LYS A 1 128 ? 6.369 9.821 -11.024 1.00 96.94 128 LYS A C 1
ATOM 1062 O O . LYS A 1 128 ? 6.509 10.527 -12.017 1.00 96.94 128 LYS A O 1
ATOM 1067 N N . ILE A 1 129 ? 5.673 8.688 -11.051 1.00 96.69 129 ILE A N 1
ATOM 1068 C CA . ILE A 1 129 ? 4.979 8.202 -12.249 1.00 96.69 129 ILE A CA 1
ATOM 1069 C C . ILE A 1 129 ? 3.806 9.117 -12.602 1.00 96.69 129 ILE A C 1
ATOM 1071 O O . ILE A 1 129 ? 3.638 9.459 -13.769 1.00 96.69 129 ILE A O 1
ATOM 1075 N N . LYS A 1 130 ? 3.024 9.547 -11.609 1.00 94.69 130 LYS A N 1
ATOM 1076 C CA . LYS A 1 130 ? 1.880 10.450 -11.787 1.00 94.69 130 LYS A CA 1
ATOM 1077 C C . LYS A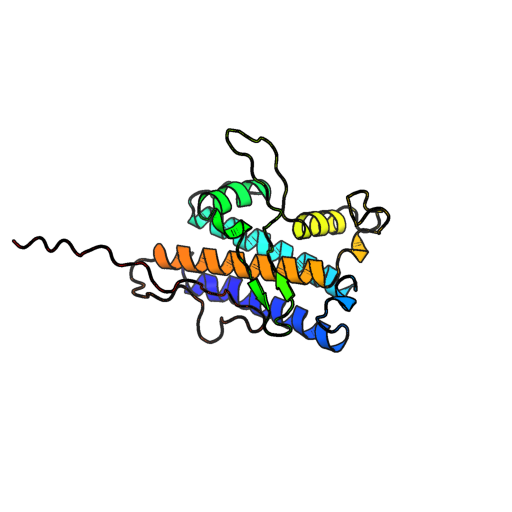 1 130 ? 2.295 11.806 -12.359 1.00 94.69 130 LYS A C 1
ATOM 1079 O O . LYS A 1 130 ? 1.647 12.298 -13.276 1.00 94.69 130 LYS A O 1
ATOM 1084 N N . HIS A 1 131 ? 3.373 12.395 -11.841 1.00 95.94 131 HIS A N 1
ATOM 1085 C CA . HIS A 1 131 ? 3.769 13.761 -12.196 1.00 95.94 131 HIS A CA 1
ATOM 1086 C C . HIS A 1 131 ? 4.839 13.838 -13.290 1.00 95.94 131 HIS A C 1
ATOM 1088 O O . HIS A 1 131 ? 4.834 14.778 -14.073 1.00 95.94 131 HIS A O 1
ATOM 1094 N N . ASN A 1 132 ? 5.748 12.861 -13.367 1.00 95.12 132 ASN A N 1
ATOM 1095 C CA . ASN A 1 132 ? 6.959 12.921 -14.191 1.00 95.12 132 ASN A CA 1
ATOM 1096 C C . ASN A 1 132 ? 7.292 11.559 -14.832 1.00 95.12 132 ASN A C 1
ATOM 1098 O O . ASN A 1 132 ? 8.443 11.119 -14.821 1.00 95.12 132 ASN A O 1
ATOM 1102 N N . ARG A 1 133 ? 6.290 10.871 -15.392 1.00 94.69 133 ARG A N 1
ATOM 1103 C CA . ARG A 1 133 ? 6.382 9.486 -15.901 1.00 94.69 133 ARG A CA 1
ATOM 1104 C C . ARG A 1 133 ? 7.605 9.171 -16.776 1.00 94.69 133 ARG A C 1
ATOM 1106 O O . ARG A 1 133 ? 8.160 8.082 -16.661 1.00 94.69 133 ARG A O 1
ATOM 1113 N N . LEU A 1 134 ? 7.988 10.094 -17.660 1.00 96.88 134 LEU A N 1
ATOM 1114 C CA . LEU A 1 134 ? 9.077 9.914 -18.635 1.00 96.88 134 LEU A CA 1
ATOM 1115 C C . LEU A 1 134 ? 10.442 10.409 -18.129 1.00 96.88 134 LEU A C 1
ATOM 1117 O O . LEU A 1 134 ? 11.447 10.219 -18.804 1.00 96.88 134 LEU A O 1
ATOM 1121 N N . ALA A 1 135 ? 10.497 11.066 -16.968 1.00 97.25 135 ALA A N 1
ATOM 1122 C CA . ALA A 1 135 ? 11.750 11.584 -16.436 1.00 97.25 135 ALA A CA 1
ATOM 1123 C C . ALA A 1 135 ? 12.632 10.451 -15.895 1.00 97.25 135 ALA A C 1
ATOM 1125 O O . ALA A 1 135 ? 12.132 9.470 -15.333 1.00 97.25 135 ALA A O 1
ATOM 1126 N N . LEU A 1 136 ? 13.949 10.626 -16.018 1.00 97.12 136 LEU A N 1
ATOM 1127 C CA . LEU A 1 136 ? 14.927 9.781 -15.343 1.00 97.12 136 LEU A CA 1
ATOM 1128 C C . LEU A 1 136 ? 14.890 10.055 -13.838 1.00 97.12 136 LEU A C 1
ATOM 1130 O O . LEU A 1 136 ? 14.878 11.206 -13.396 1.00 97.12 136 LEU A O 1
ATOM 1134 N N . ASN A 1 137 ? 14.876 8.990 -13.050 1.00 94.81 137 ASN A N 1
ATOM 1135 C CA . ASN A 1 137 ? 14.968 9.073 -11.605 1.00 94.81 137 ASN A CA 1
ATOM 1136 C C . ASN A 1 137 ? 16.421 9.387 -11.199 1.00 94.81 137 ASN A C 1
ATOM 1138 O O . ASN A 1 137 ? 17.365 8.940 -11.848 1.00 94.81 137 ASN A O 1
ATOM 1142 N N . ASN A 1 138 ? 16.602 10.171 -10.137 1.00 91.12 138 ASN A N 1
ATOM 1143 C CA . ASN A 1 138 ? 17.912 10.581 -9.621 1.00 91.12 138 ASN A CA 1
ATOM 1144 C C . ASN A 1 138 ? 18.232 9.970 -8.247 1.00 91.12 138 ASN A C 1
ATOM 1146 O O . ASN A 1 138 ? 19.307 10.228 -7.704 1.00 91.12 138 ASN A O 1
ATOM 1150 N N . ASP A 1 139 ? 17.332 9.149 -7.702 1.00 86.69 139 ASP A N 1
ATOM 1151 C CA . ASP A 1 139 ? 17.385 8.689 -6.319 1.00 86.69 139 ASP A CA 1
ATOM 1152 C C . ASP A 1 139 ? 17.903 7.254 -6.232 1.00 86.69 139 ASP A C 1
ATOM 1154 O O . ASP A 1 139 ? 17.354 6.339 -6.853 1.00 86.69 139 ASP A O 1
ATOM 1158 N N . GLY A 1 140 ? 18.914 7.055 -5.383 1.00 87.50 140 GLY A N 1
ATOM 1159 C CA . GLY A 1 140 ? 19.369 5.740 -4.932 1.00 87.50 140 GLY A CA 1
ATOM 1160 C C . GLY A 1 140 ? 19.584 4.729 -6.060 1.00 87.50 140 GLY A C 1
ATOM 1161 O O . GLY A 1 140 ? 20.189 5.033 -7.088 1.00 87.50 140 GLY A O 1
ATOM 1162 N N . GLU A 1 141 ? 19.070 3.516 -5.857 1.00 88.94 141 GLU A N 1
ATOM 1163 C CA . GLU A 1 141 ? 19.184 2.400 -6.806 1.00 88.94 141 GLU A CA 1
ATOM 1164 C C . GLU A 1 141 ? 18.414 2.603 -8.121 1.00 88.94 141 GLU A C 1
ATOM 1166 O O . GLU A 1 141 ? 18.627 1.860 -9.075 1.00 88.94 141 GLU A O 1
ATOM 1171 N N . TYR A 1 142 ? 17.539 3.611 -8.200 1.00 92.94 142 TYR A N 1
ATOM 1172 C CA . TYR A 1 142 ? 16.756 3.903 -9.402 1.00 92.94 142 TYR A CA 1
ATOM 1173 C C . TYR A 1 142 ? 17.392 4.962 -10.298 1.00 92.94 142 TYR A C 1
ATOM 1175 O O . TYR A 1 142 ? 16.811 5.329 -11.320 1.00 92.94 142 TYR A O 1
ATOM 1183 N N . LYS A 1 143 ? 18.573 5.473 -9.935 1.00 95.38 143 LYS A N 1
ATOM 1184 C CA . LYS A 1 143 ? 19.248 6.519 -10.699 1.00 95.38 143 LYS A CA 1
ATOM 1185 C C . LYS A 1 143 ? 19.431 6.114 -12.169 1.00 95.38 143 LYS A C 1
ATOM 1187 O O . LYS A 1 143 ? 20.009 5.075 -12.469 1.00 95.38 143 LYS A O 1
ATOM 1192 N N . GLY A 1 144 ? 18.967 6.965 -13.083 1.00 96.69 144 GLY A N 1
ATOM 1193 C CA . GLY A 1 144 ? 19.043 6.738 -14.530 1.00 96.69 144 GLY A CA 1
ATOM 1194 C C . GLY A 1 144 ? 17.942 5.839 -15.102 1.00 96.69 144 GLY A C 1
ATOM 1195 O O . GLY A 1 144 ? 17.969 5.549 -16.295 1.00 96.69 144 GLY A O 1
ATOM 1196 N N . ILE A 1 145 ? 16.963 5.420 -14.296 1.00 96.38 145 ILE A N 1
ATOM 1197 C CA . ILE A 1 145 ? 15.799 4.651 -14.752 1.00 96.38 145 ILE A CA 1
ATOM 1198 C C . ILE A 1 145 ? 14.617 5.601 -14.965 1.00 96.38 145 ILE A C 1
ATOM 1200 O O . ILE A 1 145 ? 14.319 6.435 -14.112 1.00 96.38 145 ILE A O 1
ATOM 1204 N N . GLU A 1 146 ? 13.924 5.482 -16.097 1.00 97.62 146 GLU A N 1
ATOM 1205 C CA . GLU A 1 146 ? 12.692 6.236 -16.359 1.00 97.62 146 GLU A CA 1
ATOM 1206 C C . GLU A 1 146 ? 11.599 5.852 -15.352 1.00 97.62 146 GLU A C 1
ATOM 1208 O O . GLU A 1 146 ? 11.367 4.667 -15.109 1.00 97.62 146 GLU A O 1
ATOM 1213 N N . ASN A 1 147 ? 10.888 6.835 -14.792 1.00 97.62 147 ASN A N 1
ATOM 1214 C CA . ASN A 1 147 ? 9.950 6.592 -13.690 1.00 97.62 147 ASN A CA 1
ATOM 1215 C C . ASN A 1 147 ? 8.887 5.526 -14.001 1.00 97.62 147 ASN A C 1
ATOM 1217 O O . ASN A 1 147 ? 8.561 4.734 -13.123 1.00 97.62 147 ASN A O 1
ATOM 1221 N N . TYR A 1 148 ? 8.368 5.443 -15.231 1.00 96.94 148 TYR A N 1
ATOM 1222 C CA . TYR A 1 148 ? 7.371 4.421 -15.587 1.00 96.94 148 TYR A CA 1
ATOM 1223 C C . TYR A 1 148 ? 7.877 2.979 -15.448 1.00 96.94 148 TYR A C 1
ATOM 1225 O O . TYR A 1 148 ? 7.077 2.090 -15.168 1.00 96.94 148 TYR A O 1
ATOM 1233 N N . LYS A 1 149 ? 9.188 2.741 -15.589 1.00 98.00 149 LYS A N 1
ATOM 1234 C CA . LYS A 1 149 ? 9.803 1.417 -15.389 1.00 98.00 149 LYS A CA 1
ATOM 1235 C C . LYS A 1 149 ? 9.863 1.017 -13.915 1.00 98.00 149 LYS A C 1
ATOM 1237 O O . LYS A 1 149 ? 10.146 -0.131 -13.597 1.00 98.00 149 LYS A O 1
ATOM 1242 N N . LEU A 1 150 ? 9.599 1.957 -13.008 1.00 97.56 150 LEU A N 1
ATOM 1243 C CA . LEU A 1 150 ? 9.534 1.699 -11.573 1.00 97.56 150 LEU A CA 1
ATOM 1244 C C . LEU A 1 150 ? 8.151 1.206 -11.135 1.00 97.56 150 LEU A C 1
ATOM 1246 O O . LEU A 1 150 ? 8.024 0.718 -10.016 1.00 97.56 150 LEU A O 1
ATOM 1250 N N . ALA A 1 151 ? 7.135 1.245 -12.005 1.00 97.56 151 ALA A N 1
ATOM 1251 C CA . ALA A 1 151 ? 5.936 0.423 -11.839 1.00 97.56 151 ALA A CA 1
ATOM 1252 C C . ALA A 1 151 ? 6.269 -1.033 -12.183 1.00 97.56 151 ALA A C 1
ATOM 1254 O O . ALA A 1 151 ? 5.906 -1.555 -13.239 1.00 97.56 151 ALA A O 1
ATOM 1255 N N . ASN A 1 152 ? 7.033 -1.651 -11.293 1.00 97.69 152 ASN A N 1
ATOM 1256 C CA . ASN A 1 152 ? 7.476 -3.026 -11.387 1.00 97.69 152 ASN A CA 1
ATOM 1257 C C . ASN A 1 152 ? 6.752 -3.909 -10.367 1.00 97.69 152 ASN A C 1
ATOM 1259 O O . ASN A 1 152 ? 6.029 -3.408 -9.501 1.00 97.69 152 ASN A O 1
ATOM 1263 N N . GLN A 1 153 ? 6.948 -5.221 -10.489 1.00 97.69 153 GLN A N 1
ATOM 1264 C CA . GLN A 1 153 ? 6.321 -6.210 -9.618 1.00 97.69 153 GLN A CA 1
ATOM 1265 C C . GLN A 1 153 ? 6.568 -5.909 -8.130 1.00 97.69 153 GLN A C 1
ATOM 1267 O O . GLN A 1 153 ? 5.622 -5.923 -7.350 1.00 97.69 153 GLN A O 1
ATOM 1272 N N . ASP A 1 154 ? 7.798 -5.561 -7.739 1.00 97.19 154 ASP A N 1
ATOM 1273 C CA . ASP A 1 154 ? 8.139 -5.273 -6.340 1.00 97.19 154 ASP A CA 1
ATOM 1274 C C . ASP A 1 154 ? 7.374 -4.068 -5.780 1.00 97.19 154 ASP A C 1
ATOM 1276 O O . ASP A 1 154 ? 6.783 -4.139 -4.703 1.00 97.19 154 ASP A O 1
ATOM 1280 N N . ASN A 1 155 ? 7.330 -2.960 -6.520 1.00 97.94 155 ASN A N 1
ATOM 1281 C CA . ASN A 1 155 ? 6.649 -1.750 -6.065 1.00 97.94 155 ASN A CA 1
ATOM 1282 C C . ASN A 1 155 ? 5.126 -1.911 -6.044 1.00 97.94 155 ASN A C 1
ATOM 1284 O O . ASN A 1 155 ? 4.483 -1.384 -5.139 1.00 97.94 155 ASN A O 1
ATOM 1288 N N . VAL A 1 156 ? 4.551 -2.655 -6.996 1.00 98.62 156 VAL A N 1
ATOM 1289 C CA . VAL A 1 156 ? 3.119 -2.998 -6.985 1.00 98.62 156 VAL A CA 1
ATOM 1290 C C . VAL A 1 156 ? 2.785 -3.891 -5.792 1.00 98.62 156 VAL A C 1
ATOM 1292 O O . VAL A 1 156 ? 1.826 -3.605 -5.082 1.00 98.62 156 VAL A O 1
ATOM 1295 N N . MET A 1 157 ? 3.591 -4.922 -5.529 1.00 98.44 157 MET A N 1
ATOM 1296 C CA . MET A 1 157 ? 3.377 -5.829 -4.399 1.00 98.44 157 MET A CA 1
ATOM 1297 C C . MET A 1 157 ? 3.531 -5.119 -3.051 1.00 98.44 157 MET A C 1
ATOM 1299 O O . MET A 1 157 ? 2.687 -5.301 -2.180 1.00 98.44 157 MET A O 1
ATOM 1303 N N . ASN A 1 158 ? 4.539 -4.254 -2.886 1.00 98.56 158 ASN A N 1
ATOM 1304 C CA . ASN A 1 158 ? 4.685 -3.443 -1.672 1.00 98.56 158 ASN A CA 1
ATOM 1305 C C . ASN A 1 158 ? 3.522 -2.455 -1.488 1.00 98.56 158 ASN A C 1
ATOM 1307 O O . ASN A 1 158 ? 3.064 -2.266 -0.364 1.00 98.56 158 ASN A O 1
ATOM 1311 N N . ALA A 1 159 ? 3.019 -1.840 -2.564 1.00 98.81 159 ALA A N 1
ATOM 1312 C CA . ALA A 1 159 ? 1.850 -0.965 -2.482 1.00 98.81 159 ALA A CA 1
ATOM 1313 C C . ALA A 1 159 ? 0.581 -1.744 -2.097 1.00 98.81 159 ALA A C 1
ATOM 1315 O O . ALA A 1 159 ? -0.155 -1.301 -1.217 1.00 98.81 159 ALA A O 1
ATOM 1316 N N . LEU A 1 160 ? 0.342 -2.914 -2.708 1.00 98.88 160 LEU A N 1
ATOM 1317 C CA . LEU A 1 160 ? -0.818 -3.755 -2.398 1.00 98.88 160 LEU A CA 1
ATOM 1318 C C . LEU A 1 160 ? -0.746 -4.291 -0.961 1.00 98.88 160 LEU A C 1
ATOM 1320 O O . LEU A 1 160 ? -1.734 -4.224 -0.237 1.00 98.88 160 LEU A O 1
ATOM 1324 N N . ALA A 1 161 ? 0.428 -4.756 -0.523 1.00 98.56 161 ALA A N 1
ATOM 1325 C CA . ALA A 1 161 ? 0.662 -5.175 0.857 1.00 98.56 161 ALA A CA 1
ATOM 1326 C C . ALA A 1 161 ? 0.471 -4.015 1.850 1.00 98.56 161 ALA A C 1
ATOM 1328 O O . ALA A 1 161 ? -0.033 -4.222 2.950 1.00 98.56 161 ALA A O 1
ATOM 1329 N N . GLY A 1 162 ? 0.848 -2.789 1.466 1.00 98.56 162 GLY A N 1
ATOM 1330 C CA . GLY A 1 162 ? 0.607 -1.579 2.253 1.00 98.56 162 GLY A CA 1
ATOM 1331 C C . GLY A 1 162 ? -0.877 -1.249 2.398 1.00 98.56 162 GLY A C 1
ATOM 1332 O O . GLY A 1 162 ? -1.316 -0.947 3.504 1.00 98.56 162 GLY A O 1
ATOM 1333 N N . LEU A 1 163 ? -1.649 -1.351 1.311 1.00 98.81 163 LEU A N 1
ATOM 1334 C CA . LEU A 1 163 ? -3.106 -1.196 1.345 1.00 98.81 163 LEU A CA 1
ATOM 1335 C C . LEU A 1 163 ? -3.755 -2.261 2.237 1.00 98.81 163 LEU A C 1
ATOM 1337 O O . LEU A 1 163 ? -4.491 -1.906 3.151 1.00 98.81 163 LEU A O 1
ATOM 1341 N N . TYR A 1 164 ? -3.397 -3.533 2.043 1.00 98.31 164 TYR A N 1
ATOM 1342 C CA . TYR A 1 164 ? -3.869 -4.634 2.884 1.00 98.31 164 TYR A CA 1
ATOM 1343 C C . TYR A 1 164 ? -3.602 -4.367 4.370 1.00 98.31 164 TYR A C 1
ATOM 1345 O O . TYR A 1 164 ? -4.510 -4.402 5.194 1.00 98.31 164 TYR A O 1
ATOM 1353 N N . LEU A 1 165 ? -2.353 -4.048 4.726 1.00 97.94 165 LEU A N 1
ATOM 1354 C CA . LEU A 1 165 ? -1.970 -3.801 6.113 1.00 97.94 165 LEU A CA 1
ATOM 1355 C C . LEU A 1 165 ? -2.739 -2.616 6.715 1.00 97.94 165 LEU A C 1
ATOM 1357 O O . LEU A 1 165 ? -3.186 -2.701 7.857 1.00 97.94 165 LEU A O 1
ATOM 1361 N N . LEU A 1 166 ? -2.918 -1.534 5.954 1.00 98.50 166 LEU A N 1
ATOM 1362 C CA . LEU A 1 166 ? -3.697 -0.374 6.381 1.00 98.50 166 LEU A CA 1
ATOM 1363 C C . LEU A 1 166 ? -5.158 -0.746 6.668 1.00 98.50 166 LEU A C 1
ATOM 1365 O O . LEU A 1 166 ? -5.685 -0.381 7.717 1.00 98.50 166 LEU A O 1
ATOM 1369 N N . GLU A 1 167 ? -5.795 -1.492 5.765 1.00 97.62 167 GLU A N 1
ATOM 1370 C CA . GLU A 1 167 ? -7.174 -1.953 5.930 1.00 97.62 167 GLU A CA 1
ATOM 1371 C C . GLU A 1 167 ? -7.333 -2.887 7.133 1.00 97.62 167 GLU A C 1
ATOM 1373 O O . GLU A 1 167 ? -8.317 -2.772 7.858 1.00 97.62 167 GLU A O 1
ATOM 1378 N N . MET A 1 168 ? -6.356 -3.756 7.408 1.00 95.88 168 MET A N 1
ATOM 1379 C CA . MET A 1 168 ? -6.380 -4.635 8.584 1.00 95.88 168 MET A CA 1
ATOM 1380 C C . MET A 1 168 ? -6.342 -3.848 9.901 1.00 95.88 168 MET A C 1
ATOM 1382 O O . MET A 1 168 ? -7.092 -4.154 10.832 1.00 95.88 168 MET A O 1
ATOM 1386 N N . TYR A 1 169 ? -5.502 -2.813 9.985 1.00 95.88 169 TYR A N 1
ATOM 1387 C CA . TYR A 1 169 ? -5.461 -1.917 11.146 1.00 95.88 169 TYR A CA 1
ATOM 1388 C C . TYR A 1 169 ? -6.743 -1.091 11.282 1.00 95.88 169 TYR A C 1
ATOM 1390 O O . TYR A 1 169 ? -7.314 -1.018 12.372 1.00 95.88 169 TYR A O 1
ATOM 1398 N N . PHE A 1 170 ? -7.251 -0.547 10.174 1.00 95.88 170 PHE A N 1
ATOM 1399 C CA . PHE A 1 170 ? -8.514 0.185 10.175 1.00 95.88 170 PHE A CA 1
ATOM 1400 C C . PHE A 1 170 ? -9.671 -0.720 10.621 1.00 95.88 170 PHE A C 1
ATOM 1402 O O . PHE A 1 170 ? -10.419 -0.354 11.525 1.00 95.88 170 PHE A O 1
ATOM 1409 N N . PHE A 1 171 ? -9.784 -1.936 10.086 1.00 93.44 171 PHE A N 1
ATOM 1410 C CA . PHE A 1 171 ? -10.813 -2.897 10.483 1.00 93.44 171 PHE A CA 1
ATOM 1411 C C . PHE A 1 171 ? -10.750 -3.231 11.979 1.00 93.44 171 PHE A C 1
ATOM 1413 O O . PHE A 1 171 ? -11.782 -3.245 12.659 1.00 93.44 171 PHE A O 1
ATOM 1420 N N . LYS A 1 172 ? -9.542 -3.460 12.511 1.00 91.88 172 LYS A N 1
ATOM 1421 C CA . LYS A 1 172 ? -9.319 -3.711 13.941 1.00 91.88 172 LYS A CA 1
ATOM 1422 C C . LYS A 1 172 ? -9.838 -2.557 14.798 1.00 91.88 172 LYS A C 1
ATOM 1424 O O . LYS A 1 172 ? -10.640 -2.790 15.701 1.00 91.88 172 LYS A O 1
ATOM 1429 N N . ASP A 1 173 ? -9.433 -1.325 14.508 1.00 92.75 173 ASP A N 1
ATOM 1430 C CA . ASP A 1 173 ? -9.841 -0.164 15.306 1.00 92.75 173 ASP A CA 1
ATOM 1431 C C . ASP A 1 173 ? -11.320 0.169 15.138 1.00 92.75 173 ASP A C 1
ATOM 1433 O O . ASP A 1 173 ? -11.993 0.547 16.098 1.00 92.75 173 ASP A O 1
ATOM 1437 N N . LEU A 1 174 ? -11.849 -0.001 13.927 1.00 92.06 174 LEU A N 1
ATOM 1438 C CA . LEU A 1 174 ? -13.267 0.164 13.644 1.00 92.06 174 LEU A CA 1
ATOM 1439 C C . LEU A 1 174 ? -14.096 -0.812 14.482 1.00 92.06 174 LEU A C 1
ATOM 1441 O O . LEU A 1 174 ? -15.122 -0.424 15.042 1.00 92.06 174 LEU A O 1
ATOM 1445 N N . THR A 1 175 ? -13.627 -2.053 14.608 1.00 89.12 175 THR A N 1
ATOM 1446 C CA . THR A 1 175 ? -14.246 -3.087 15.441 1.00 89.12 175 THR A CA 1
ATOM 1447 C C . THR A 1 175 ? -14.171 -2.729 16.922 1.00 89.12 175 THR A C 1
ATOM 1449 O O . THR A 1 175 ? -15.200 -2.726 17.594 1.00 89.12 175 THR A O 1
ATOM 1452 N N . LEU A 1 176 ? -12.994 -2.334 17.419 1.00 87.69 176 LEU A N 1
ATOM 1453 C CA . LEU A 1 176 ? -12.795 -1.919 18.815 1.00 87.69 176 LEU A CA 1
ATOM 1454 C C . LEU A 1 176 ? -13.661 -0.714 19.214 1.00 87.69 176 LEU A C 1
ATOM 1456 O O . LEU A 1 176 ? -14.104 -0.622 20.358 1.00 87.69 176 LEU A O 1
ATOM 1460 N N . LYS A 1 177 ? -13.913 0.211 18.282 1.00 87.88 177 LYS A N 1
ATOM 1461 C CA . LYS A 1 177 ? -14.758 1.394 18.505 1.00 87.88 177 LYS A CA 1
ATOM 1462 C C . LYS A 1 177 ? -16.250 1.137 18.257 1.00 87.88 177 LYS A C 1
ATOM 1464 O O . LYS A 1 177 ? -17.065 2.008 18.562 1.00 87.88 177 LYS A O 1
ATOM 1469 N N . SER A 1 178 ? -16.629 -0.017 17.703 1.00 84.12 178 SER A N 1
ATOM 1470 C CA . SER A 1 178 ? -18.024 -0.323 17.381 1.00 84.12 178 SER A CA 1
ATOM 1471 C C . SER A 1 178 ? -18.775 -0.843 18.614 1.00 84.12 178 SER A C 1
ATOM 1473 O O . SER A 1 178 ? -18.415 -1.887 19.162 1.00 84.12 178 SER A O 1
ATOM 1475 N N . PRO A 1 179 ? -19.858 -0.176 19.054 1.00 70.56 179 PRO A N 1
ATOM 1476 C CA . PRO A 1 179 ? -20.680 -0.695 20.136 1.00 70.56 179 PRO A CA 1
ATOM 1477 C C . PRO A 1 179 ? -21.341 -2.004 19.682 1.00 70.56 179 PRO A C 1
ATOM 1479 O O . PRO A 1 179 ? -21.958 -2.053 18.618 1.00 70.56 179 PRO A O 1
ATOM 1482 N N . ASN A 1 180 ? -21.259 -3.042 20.519 1.00 64.31 180 ASN A N 1
ATOM 1483 C CA . ASN A 1 180 ? -21.882 -4.365 20.338 1.00 64.31 180 ASN A CA 1
ATOM 1484 C C . ASN A 1 180 ? -21.147 -5.383 19.448 1.00 64.31 180 ASN A C 1
ATOM 1486 O O . ASN A 1 180 ? -21.746 -6.403 19.104 1.00 64.31 180 ASN A O 1
ATOM 1490 N N . VAL A 1 181 ? -19.866 -5.185 19.122 1.00 63.78 181 VAL A N 1
ATOM 1491 C CA . VAL A 1 181 ? -19.066 -6.263 18.517 1.00 63.78 181 VAL A CA 1
ATOM 1492 C C . VAL A 1 181 ? -18.348 -7.040 19.617 1.00 63.78 181 VAL A C 1
ATOM 1494 O O . VAL A 1 181 ? -17.268 -6.678 20.072 1.00 63.78 181 VAL A O 1
ATOM 1497 N N . ALA A 1 182 ? -18.990 -8.111 20.082 1.00 55.38 182 ALA A N 1
ATOM 1498 C CA . ALA A 1 182 ? -18.365 -9.106 20.942 1.00 55.38 182 ALA A CA 1
ATOM 1499 C C . ALA A 1 182 ? -17.531 -10.049 20.069 1.00 55.38 182 ALA A C 1
ATOM 1501 O O . ALA A 1 182 ? -17.979 -11.142 19.727 1.00 55.38 182 ALA A O 1
ATOM 1502 N N . SER A 1 183 ? -16.345 -9.625 19.641 1.00 54.09 183 SER A N 1
ATOM 1503 C CA . SER A 1 183 ? -15.438 -10.557 18.981 1.00 54.09 183 SER A CA 1
ATOM 1504 C C . SER A 1 183 ? -13.994 -10.314 19.366 1.00 54.09 183 SER A C 1
ATOM 1506 O O . SER A 1 183 ? -13.433 -9.255 19.108 1.00 54.09 183 SER A O 1
ATOM 1508 N N . ASP A 1 184 ? -13.360 -11.378 19.848 1.00 58.03 184 ASP A N 1
ATOM 1509 C CA . ASP A 1 184 ? -11.904 -11.512 19.920 1.00 58.03 184 ASP A CA 1
ATOM 1510 C C . ASP A 1 184 ? -11.255 -11.565 18.511 1.00 58.03 184 ASP A C 1
ATOM 1512 O O . ASP A 1 184 ? -10.040 -11.685 18.367 1.00 58.03 184 ASP A O 1
ATOM 1516 N N . ILE A 1 185 ? -12.061 -11.482 17.444 1.00 58.97 185 ILE A N 1
ATOM 1517 C CA . ILE A 1 185 ? -11.657 -11.623 16.044 1.00 58.97 185 ILE A CA 1
ATOM 1518 C C . ILE A 1 185 ? -11.574 -10.238 15.392 1.00 58.97 185 ILE A C 1
ATOM 1520 O O . ILE A 1 185 ? -12.586 -9.633 15.058 1.00 58.97 185 ILE A O 1
ATOM 1524 N N . TYR A 1 186 ? -10.347 -9.761 15.176 1.00 74.06 186 TYR A N 1
ATOM 1525 C CA . TYR A 1 186 ? -10.035 -8.481 14.520 1.00 74.06 186 TYR A CA 1
ATOM 1526 C C . TYR A 1 186 ? -9.509 -8.686 13.095 1.00 74.06 186 TYR A C 1
ATOM 1528 O O . TYR A 1 186 ? -8.543 -8.045 12.675 1.00 74.06 186 TYR A O 1
ATOM 1536 N N . ILE A 1 187 ? -10.092 -9.650 12.382 1.00 77.94 187 ILE A N 1
ATOM 1537 C CA . ILE A 1 187 ? -9.769 -9.955 10.987 1.00 77.94 187 ILE A CA 1
ATOM 1538 C C . ILE A 1 187 ? -11.057 -10.035 10.166 1.00 77.94 187 ILE A C 1
ATOM 1540 O O . ILE A 1 187 ? -12.062 -10.530 10.686 1.00 77.94 187 ILE A O 1
ATOM 1544 N N . PRO A 1 188 ? -11.036 -9.605 8.893 1.00 80.44 188 PRO A N 1
ATOM 1545 C CA . PRO A 1 188 ? -12.110 -9.905 7.958 1.00 80.44 188 PRO A CA 1
ATOM 1546 C C . PRO A 1 188 ? -12.342 -11.416 7.846 1.00 80.44 188 PRO A C 1
ATOM 1548 O O . PRO A 1 188 ? -11.406 -12.210 7.955 1.00 80.44 188 PRO A O 1
ATOM 1551 N N . THR A 1 189 ? -13.592 -11.827 7.625 1.00 82.38 189 THR A N 1
ATOM 1552 C CA . THR A 1 189 ? -13.967 -13.248 7.530 1.00 82.38 189 THR A CA 1
ATOM 1553 C C . THR A 1 189 ? -14.741 -13.552 6.248 1.00 82.38 189 THR A C 1
ATOM 1555 O O . THR A 1 189 ? -15.207 -12.656 5.543 1.00 82.38 189 THR A O 1
ATOM 1558 N N . GLY A 1 190 ? -14.871 -14.841 5.920 1.00 85.06 190 GLY A N 1
ATOM 1559 C CA . GLY A 1 190 ? -15.649 -15.295 4.769 1.00 85.06 190 GLY A CA 1
ATOM 1560 C C . GLY A 1 190 ? -15.099 -14.763 3.445 1.00 85.06 190 GLY A C 1
ATOM 1561 O O . GLY A 1 190 ? -13.938 -14.986 3.116 1.00 85.06 190 GLY A O 1
ATOM 1562 N N . GLN A 1 191 ? -15.940 -14.065 2.682 1.00 82.88 191 GLN A N 1
ATOM 1563 C CA . GLN A 1 191 ? -15.583 -13.552 1.355 1.00 82.88 191 GLN A CA 1
ATOM 1564 C C . GLN A 1 191 ? -14.618 -12.357 1.378 1.00 82.88 191 GLN A C 1
ATOM 1566 O O . GLN A 1 191 ? -14.191 -11.928 0.314 1.00 82.88 191 GLN A O 1
ATOM 1571 N N . TYR A 1 192 ? -14.310 -11.808 2.557 1.00 88.50 192 TYR A N 1
ATOM 1572 C CA . TYR A 1 192 ? -13.458 -10.626 2.722 1.00 88.50 192 TYR A CA 1
ATOM 1573 C C . TYR A 1 192 ? -12.000 -10.958 3.063 1.00 88.50 192 TYR A C 1
ATOM 1575 O O . TYR A 1 192 ? -11.220 -10.070 3.395 1.00 88.50 192 TYR A O 1
ATOM 1583 N N . VAL A 1 193 ? -11.632 -12.239 3.007 1.0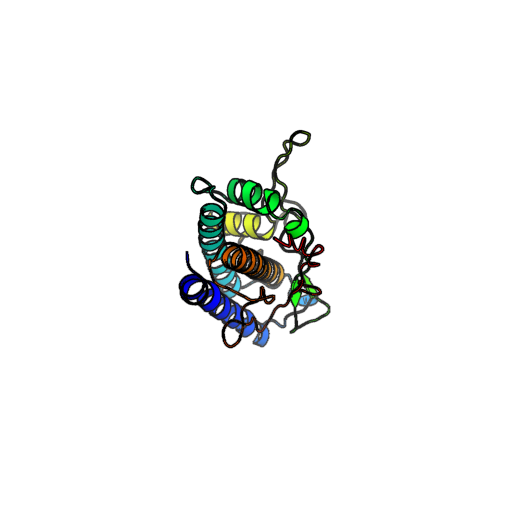0 90.81 193 VAL A N 1
ATOM 1584 C CA . VAL A 1 193 ? -10.277 -12.710 3.303 1.00 90.81 193 VAL A CA 1
ATOM 1585 C C . VAL A 1 193 ? -9.395 -12.571 2.061 1.00 90.81 193 VAL A C 1
ATOM 1587 O O . VAL A 1 193 ? -9.780 -12.994 0.972 1.00 90.81 193 VAL A O 1
ATOM 1590 N N . SER A 1 194 ? -8.206 -11.993 2.244 1.00 94.62 194 SER A N 1
ATOM 1591 C CA . SER A 1 194 ? -7.165 -11.906 1.214 1.00 94.62 194 SER A CA 1
ATOM 1592 C C . SER A 1 194 ? -6.735 -13.302 0.755 1.00 94.62 194 SER A C 1
ATOM 1594 O O . SER A 1 194 ? -6.511 -14.197 1.571 1.00 94.62 194 SER A O 1
ATOM 1596 N N . ASN A 1 195 ? -6.605 -13.492 -0.558 1.00 94.44 195 ASN A N 1
ATOM 1597 C CA . ASN A 1 195 ? -6.092 -14.737 -1.137 1.00 94.44 195 ASN A CA 1
ATOM 1598 C C . ASN A 1 195 ? -4.565 -14.727 -1.251 1.00 94.44 195 ASN A C 1
ATOM 1600 O O . ASN A 1 195 ? -3.946 -15.782 -1.383 1.00 94.44 195 ASN A O 1
ATOM 1604 N N . LEU A 1 196 ? -3.957 -13.540 -1.229 1.00 95.25 196 LEU A N 1
ATOM 1605 C CA . LEU A 1 196 ? -2.533 -13.355 -1.465 1.00 95.25 196 LEU A CA 1
ATOM 1606 C C . LEU A 1 196 ? -1.740 -13.154 -0.174 1.00 95.25 196 LEU A C 1
ATOM 1608 O O . LEU A 1 196 ? -0.595 -13.607 -0.095 1.00 95.25 196 LEU A O 1
ATOM 1612 N N . PHE A 1 197 ? -2.328 -12.493 0.823 1.00 95.69 197 PHE A N 1
ATOM 1613 C CA . PHE A 1 197 ? -1.623 -12.019 2.004 1.00 95.69 197 PHE A CA 1
ATOM 1614 C C . PHE A 1 197 ? -2.209 -12.509 3.318 1.00 95.69 197 PHE A C 1
ATOM 1616 O O . PHE A 1 197 ? -3.413 -12.679 3.486 1.00 95.69 197 PHE A O 1
ATOM 1623 N N . ASP A 1 198 ? -1.327 -12.622 4.306 1.00 92.00 198 ASP A N 1
ATOM 1624 C CA . ASP A 1 198 ? -1.713 -12.657 5.704 1.00 92.00 198 ASP A CA 1
ATOM 1625 C C . ASP A 1 198 ? -0.719 -11.929 6.609 1.00 92.00 198 ASP A C 1
ATOM 1627 O O . ASP A 1 198 ? 0.336 -11.442 6.190 1.00 92.00 198 ASP A O 1
ATOM 1631 N N . LEU A 1 199 ? -1.105 -11.818 7.879 1.00 91.00 199 LEU A N 1
ATOM 1632 C CA . LEU A 1 199 ? -0.324 -11.178 8.927 1.00 91.00 199 LEU A CA 1
ATOM 1633 C C . LEU A 1 199 ? 0.061 -12.238 9.967 1.00 91.00 199 LEU A C 1
ATOM 1635 O O . LEU A 1 199 ? -0.754 -12.588 10.828 1.00 91.00 199 LEU A O 1
ATOM 1639 N N . PRO A 1 200 ? 1.295 -12.775 9.915 1.00 83.06 200 PRO A N 1
ATOM 1640 C CA . PRO A 1 200 ? 1.768 -13.722 10.913 1.00 83.06 200 PRO A CA 1
ATOM 1641 C C . PRO A 1 200 ? 1.674 -13.122 12.319 1.00 83.06 200 PRO A C 1
ATOM 1643 O O . PRO A 1 200 ? 2.129 -12.003 12.559 1.00 83.06 200 PRO A O 1
ATOM 1646 N N . ASN A 1 201 ? 1.120 -13.883 13.265 1.00 77.94 201 ASN A N 1
ATOM 1647 C CA . ASN A 1 201 ? 0.923 -13.450 14.654 1.00 77.94 201 ASN A CA 1
ATOM 1648 C C . ASN A 1 201 ? 0.063 -12.179 14.795 1.00 77.94 201 ASN A C 1
ATOM 1650 O O . ASN A 1 201 ? 0.259 -11.399 15.731 1.00 77.94 201 ASN A O 1
ATOM 1654 N N . TRP A 1 202 ? -0.885 -11.955 13.880 1.00 83.75 202 TRP A N 1
ATOM 1655 C CA . TRP A 1 202 ? -1.942 -10.972 14.092 1.00 83.75 202 TRP A CA 1
ATOM 1656 C C . TRP A 1 202 ? -2.798 -11.427 15.272 1.00 83.75 202 TRP A C 1
ATOM 1658 O O . TRP A 1 202 ? -3.570 -12.378 15.178 1.00 83.75 202 TRP A O 1
ATOM 1668 N N . SER A 1 203 ? -2.563 -10.817 16.432 1.00 60.97 203 SER A N 1
ATOM 1669 C CA . SER A 1 203 ? -3.163 -11.231 17.694 1.00 60.97 203 SER A CA 1
ATOM 1670 C C . SER A 1 203 ? -4.682 -11.075 17.646 1.00 60.97 203 SER A C 1
ATOM 1672 O O . SER A 1 203 ? -5.190 -9.955 17.659 1.00 60.97 203 SER A O 1
ATOM 1674 N N . SER A 1 204 ? -5.393 -12.197 17.694 1.00 46.53 204 SER A N 1
ATOM 1675 C CA . SER A 1 204 ? -6.814 -12.290 18.037 1.00 46.53 204 SER A CA 1
ATOM 1676 C C . SER A 1 204 ? -7.049 -12.38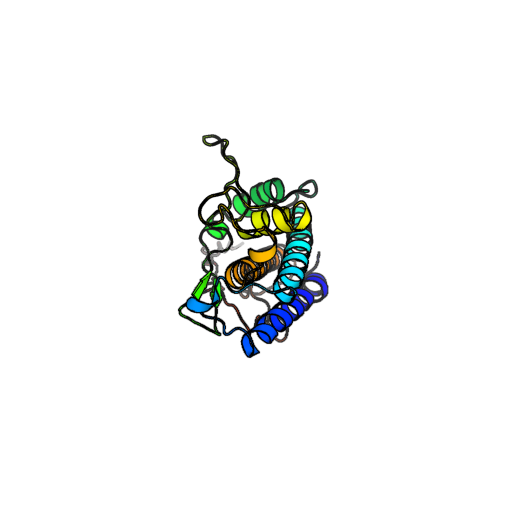3 19.555 1.00 46.53 204 SER A C 1
ATOM 1678 O O . SER A 1 204 ? -7.987 -13.033 19.990 1.00 46.53 204 SER A O 1
ATOM 1680 N N . THR A 1 205 ? -6.191 -11.805 20.404 1.00 35.38 205 THR A N 1
ATOM 1681 C CA . THR A 1 205 ? -6.365 -11.889 21.868 1.00 35.38 205 THR A CA 1
ATOM 1682 C C . THR A 1 205 ? -5.666 -10.744 22.591 1.00 35.38 205 THR A C 1
ATOM 1684 O O . THR A 1 205 ? -4.436 -10.668 22.605 1.00 35.38 205 THR A O 1
ATOM 1687 N N . ILE A 1 206 ? -6.456 -9.894 23.249 1.00 35.94 206 ILE A N 1
ATOM 1688 C CA . ILE A 1 206 ? -6.001 -9.069 24.370 1.00 35.94 206 ILE A CA 1
ATOM 1689 C C . ILE A 1 206 ? -5.979 -9.977 25.605 1.00 35.94 206 ILE A C 1
ATOM 1691 O O . ILE A 1 206 ? -6.941 -10.692 25.877 1.00 35.94 206 ILE A O 1
ATOM 1695 N N . SER A 1 207 ? -4.883 -9.944 26.363 1.00 29.52 207 SER A N 1
ATOM 1696 C CA . SER A 1 207 ? -4.850 -10.460 27.732 1.00 29.52 207 SER A CA 1
ATOM 1697 C C . SER A 1 207 ? -5.920 -9.732 28.543 1.00 29.52 207 SER A C 1
ATOM 1699 O O . SER A 1 207 ? -5.748 -8.557 28.864 1.00 29.52 207 SER A O 1
ATOM 1701 N N . ILE A 1 208 ? -7.019 -10.412 28.871 1.00 33.75 208 ILE A N 1
ATOM 1702 C CA . ILE A 1 208 ? -8.043 -9.883 29.772 1.00 33.75 208 ILE A CA 1
ATOM 1703 C C . ILE A 1 208 ? -7.351 -9.629 31.119 1.00 33.75 208 ILE A C 1
ATOM 1705 O O . ILE A 1 208 ? -6.935 -10.566 31.801 1.00 33.75 208 ILE A O 1
ATOM 1709 N N . GLY A 1 209 ? -7.153 -8.358 31.474 1.00 33.28 209 GLY A N 1
ATOM 1710 C CA . GLY A 1 209 ? -6.755 -7.977 32.829 1.00 33.28 209 GLY A CA 1
ATOM 1711 C C . GLY A 1 209 ? -7.809 -8.465 33.832 1.00 33.28 209 GLY A C 1
ATOM 1712 O O . GLY A 1 209 ? -8.976 -8.606 33.459 1.00 33.28 209 GLY A O 1
ATOM 1713 N N . PRO A 1 210 ? -7.435 -8.769 35.086 1.00 33.56 210 PRO A N 1
ATOM 1714 C CA . PRO A 1 210 ? -8.337 -9.429 36.020 1.00 33.56 210 PRO A CA 1
ATOM 1715 C C . PRO A 1 210 ? -9.605 -8.596 36.233 1.00 33.56 210 PRO A C 1
ATOM 1717 O O . PRO A 1 210 ? -9.539 -7.419 36.588 1.00 33.56 210 PRO A O 1
ATOM 1720 N N . LEU A 1 211 ? -10.758 -9.233 36.013 1.00 33.62 211 LEU A N 1
ATOM 1721 C CA . LEU A 1 211 ? -12.078 -8.710 36.353 1.00 33.62 211 LEU A CA 1
ATOM 1722 C C . LEU A 1 211 ? -12.085 -8.303 37.832 1.00 33.62 211 LEU A C 1
ATOM 1724 O O . LEU A 1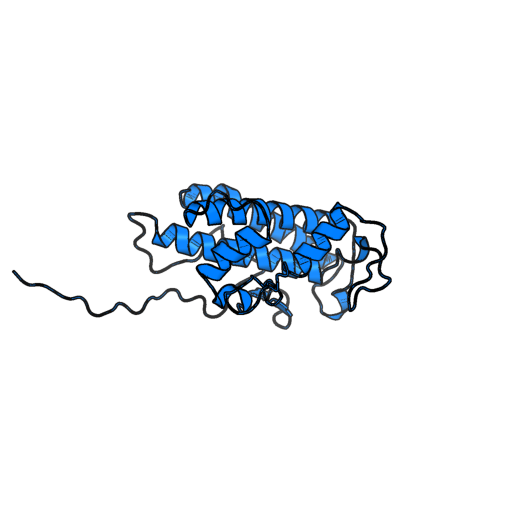 211 ? -12.044 -9.157 38.718 1.00 33.62 211 LEU A O 1
ATOM 1728 N N . ILE A 1 212 ? -12.161 -6.999 38.101 1.00 36.88 212 ILE A N 1
ATOM 1729 C CA . ILE A 1 212 ? -12.540 -6.504 39.424 1.00 36.88 212 ILE A CA 1
ATOM 1730 C C . ILE A 1 212 ? -14.042 -6.744 39.557 1.00 36.88 212 ILE A C 1
ATOM 1732 O O . ILE A 1 212 ? -14.863 -5.969 39.069 1.00 36.88 212 ILE A O 1
ATOM 1736 N N . ILE A 1 213 ? -14.399 -7.856 40.195 1.00 36.47 213 ILE A N 1
ATOM 1737 C CA . ILE A 1 213 ? -15.760 -8.099 40.662 1.00 36.47 213 ILE A CA 1
ATOM 1738 C C . ILE A 1 213 ? -15.947 -7.252 41.923 1.00 36.47 213 ILE A C 1
ATOM 1740 O O . ILE A 1 213 ? -15.518 -7.635 43.011 1.00 36.47 213 ILE A O 1
ATOM 1744 N N . ASN A 1 214 ? -16.573 -6.086 41.776 1.00 35.62 214 ASN A N 1
ATOM 1745 C CA . ASN A 1 214 ? -17.131 -5.364 42.913 1.00 35.62 214 ASN A CA 1
ATOM 1746 C C . ASN A 1 214 ? -18.457 -6.035 43.287 1.00 35.62 214 ASN A C 1
ATOM 1748 O O . ASN A 1 214 ? -19.478 -5.793 42.647 1.00 35.62 214 ASN A O 1
ATOM 1752 N N . ASN A 1 215 ? -18.423 -6.894 44.305 1.00 38.25 215 ASN A N 1
ATOM 1753 C CA . ASN A 1 215 ? -19.635 -7.383 44.956 1.00 38.25 215 ASN A CA 1
ATOM 1754 C C . ASN A 1 215 ? -20.229 -6.253 45.811 1.00 38.25 215 ASN A C 1
ATOM 1756 O O . ASN A 1 215 ? -19.549 -5.738 46.701 1.00 38.25 215 ASN A O 1
ATOM 1760 N N . ILE A 1 216 ? -21.482 -5.895 45.526 1.00 40.84 216 ILE A N 1
ATOM 1761 C CA . ILE A 1 216 ? -22.397 -5.225 46.462 1.00 40.84 216 ILE A CA 1
ATOM 1762 C C . ILE A 1 216 ? -23.245 -6.313 47.112 1.00 40.84 216 ILE A C 1
ATOM 1764 O O . ILE A 1 216 ? -23.708 -7.200 46.357 1.00 40.84 216 ILE A O 1
#

Sequence (216 aa):
MNINVFEDQHLKYFLYLEKEVMSTFEYSTLDIMNKNNFSFKYINLLQAICSEFEVVAKAYCELLNEPDADSILKYGKVIIGEHPEITTKNVRCYENSNLIYVPFQDWVIPTAGNKSEKPPKWWTIYNKIKHNRLALNNDGEYKGIENYKLANQDNVMNALAGLYLLEMYFFKDLTLKSPNVASDIYIPTGQYVSNLFDLPNWSSTISIGPLIINNI

Foldseek 3Di:
DALVCLLVPQLVVLQVLLVLLVVCCVVQNPDPVQQLPADPSLLVSLLSLVVSLQVLLLVLCVLLVNNVQRDQQSSCCSVCVVVVCLQVFWKAWPSDRVDIASLNVQADHDDPVGHDGDGGPLNVLNVCCVPPQQDQDCDDPRGRPRSNSVSGSNSSVSSSSSSVSSSLVSQQSSLVPDPPNPFLDSDDDDPSDRPTIDTPCPGSDDPPDDDPPPDD